Protein AF-A0A836VJL6-F1 (afdb_monomer)

Mean predicted aligned error: 8.5 Å

Foldseek 3Di:
DDPPPVAAEQECAALVSVVVVQVCVVVVHRHHYDYDLVRQQDPVSLVCCVPVNGAAEQEDEAEQCLVLLDCPGSSVSSLLSNLVSYVAYHYHHPPLDVDDLSSNVSSVCSHCVPPAVDSVSSCLQCVLLVLLVQLLVQLPDPDHNLVSNLVSLVVSCPRPPNPPDPLSVVLNVLSVDVVCCDDPSSVVSSVSNNVSSLVSRPCNVPDDDDDPVNDPDPDDDDDDDDDDDDDDPVRVVVVVVVVVVVVVVVCVVPVPD

Solvent-accessible surface area (backbone atoms only — not comparable to full-atom values): 15188 Å² total; per-residue (Å²): 133,86,84,76,72,87,67,46,77,42,82,21,92,40,62,68,49,41,51,54,50,40,53,42,43,66,72,68,48,77,69,43,78,47,69,51,71,75,48,46,43,33,67,69,55,38,52,47,40,70,75,73,48,71,52,82,34,72,64,44,75,38,70,57,42,72,76,40,42,47,84,91,34,55,42,24,54,37,49,44,55,51,41,75,36,24,77,34,74,46,76,39,56,98,62,77,74,88,51,58,75,64,46,39,46,49,47,45,40,58,77,42,49,85,78,39,87,42,71,69,57,42,46,65,67,52,63,57,49,56,29,55,50,48,23,49,55,24,47,67,37,97,74,56,35,39,67,60,17,38,54,24,48,53,59,38,38,76,35,90,94,38,56,88,38,68,52,58,51,52,40,41,53,59,44,70,35,69,84,58,59,49,80,84,39,36,66,53,51,42,47,53,41,49,51,36,51,47,72,68,39,90,51,57,89,78,55,89,83,85,52,77,87,78,44,101,63,96,69,85,87,81,82,86,81,85,80,91,78,81,75,51,75,69,54,48,52,50,50,53,50,52,51,52,48,52,54,53,54,48,44,72,75,42,77,92,113

Structure (mmCIF, N/CA/C/O backbone):
data_AF-A0A836VJL6-F1
#
_entry.id   AF-A0A836VJL6-F1
#
loop_
_atom_site.group_PDB
_atom_site.id
_atom_site.type_symbol
_atom_site.label_atom_id
_atom_site.label_alt_id
_atom_site.label_comp_id
_atom_site.label_asym_id
_atom_site.label_entity_id
_atom_site.label_seq_id
_atom_site.pdbx_PDB_ins_code
_atom_site.Cartn_x
_atom_site.Cartn_y
_atom_site.Cartn_z
_atom_site.occupancy
_atom_site.B_iso_or_equiv
_atom_site.auth_seq_id
_atom_site.auth_comp_id
_atom_site.auth_asym_id
_atom_site.auth_atom_id
_atom_site.pdbx_PDB_model_num
ATOM 1 N N . MET A 1 1 ? 21.320 -15.378 21.467 1.00 39.78 1 MET A N 1
ATOM 2 C CA . MET A 1 1 ? 20.384 -15.609 22.586 1.00 39.78 1 MET A CA 1
ATOM 3 C C . MET A 1 1 ? 18.986 -15.580 21.985 1.00 39.78 1 MET A C 1
ATOM 5 O O . MET A 1 1 ? 18.552 -14.529 21.541 1.00 39.78 1 MET A O 1
ATOM 9 N N . PHE A 1 2 ? 18.367 -16.745 21.786 1.00 45.22 2 PHE A N 1
ATOM 10 C CA . PHE A 1 2 ? 17.063 -16.838 21.127 1.00 45.22 2 PHE A CA 1
ATOM 11 C C . PHE A 1 2 ? 15.986 -16.331 22.090 1.00 45.22 2 PHE A C 1
ATOM 13 O O . PHE A 1 2 ? 15.638 -17.027 23.039 1.00 45.22 2 PHE A O 1
ATOM 20 N N . HIS A 1 3 ? 15.466 -15.125 21.858 1.00 50.66 3 HIS A N 1
ATOM 21 C CA . HIS A 1 3 ? 14.248 -14.634 22.504 1.00 50.66 3 HIS A CA 1
ATOM 22 C C . HIS A 1 3 ? 13.041 -15.379 21.922 1.00 50.66 3 HIS A C 1
ATOM 24 O O . HIS A 1 3 ? 12.255 -14.820 21.162 1.00 50.66 3 HIS A O 1
ATOM 30 N N . ARG A 1 4 ? 12.902 -16.670 22.229 1.00 48.41 4 ARG A N 1
ATOM 31 C CA . ARG A 1 4 ? 11.618 -17.350 22.068 1.00 48.41 4 ARG A CA 1
ATOM 32 C C . ARG A 1 4 ? 10.796 -16.988 23.298 1.00 48.41 4 ARG A C 1
ATOM 34 O O . ARG A 1 4 ? 10.869 -17.650 24.324 1.00 48.41 4 ARG A O 1
ATOM 41 N N . CYS A 1 5 ? 10.124 -15.845 23.228 1.00 56.59 5 CYS A N 1
ATOM 42 C CA . CYS A 1 5 ? 9.015 -15.590 24.128 1.00 56.59 5 CYS A CA 1
ATOM 43 C C . CYS A 1 5 ? 7.848 -16.395 23.554 1.00 56.59 5 CYS A C 1
ATOM 45 O O . CYS A 1 5 ? 7.447 -16.148 22.414 1.00 56.59 5 CYS A O 1
ATOM 47 N N . ASP A 1 6 ? 7.374 -17.403 24.283 1.00 68.50 6 ASP A N 1
ATOM 48 C CA . ASP A 1 6 ? 6.145 -18.101 23.921 1.00 68.50 6 ASP A CA 1
ATOM 49 C C . ASP A 1 6 ? 4.996 -17.108 24.115 1.00 68.50 6 ASP A C 1
ATOM 51 O O . ASP A 1 6 ? 4.490 -16.908 25.217 1.00 68.50 6 ASP A O 1
ATOM 55 N N . LEU A 1 7 ? 4.653 -16.395 23.043 1.00 71.19 7 LEU A N 1
ATOM 56 C CA . LEU A 1 7 ? 3.537 -15.465 23.047 1.00 71.19 7 LEU A CA 1
ATOM 57 C C . LEU A 1 7 ? 2.241 -16.272 23.060 1.00 71.19 7 LEU A C 1
ATOM 59 O O . LEU A 1 7 ? 1.985 -17.077 22.161 1.00 71.19 7 LEU A O 1
ATOM 63 N N . LEU A 1 8 ? 1.416 -16.047 24.079 1.00 77.19 8 LEU A N 1
ATOM 64 C CA . LEU A 1 8 ? 0.100 -16.662 24.162 1.00 77.19 8 LEU A CA 1
ATOM 65 C C . LEU A 1 8 ? -0.802 -16.068 23.077 1.00 77.19 8 LEU A C 1
ATOM 67 O O . LEU A 1 8 ? -1.012 -14.856 23.015 1.00 77.19 8 LEU A O 1
ATOM 71 N N . GLY A 1 9 ? -1.340 -16.935 22.222 1.00 87.94 9 GLY A N 1
ATOM 72 C CA . GLY A 1 9 ? -2.400 -16.579 21.287 1.00 87.94 9 GLY A CA 1
ATOM 73 C C . GLY A 1 9 ? -3.749 -16.540 22.001 1.00 87.94 9 GLY A C 1
ATOM 74 O O . GLY A 1 9 ? -4.103 -17.470 22.726 1.00 87.94 9 GLY A O 1
ATOM 75 N N . TYR A 1 10 ? -4.512 -15.476 21.786 1.00 94.50 10 TYR A N 1
ATOM 76 C CA . TYR A 1 10 ? -5.849 -15.289 22.327 1.00 94.50 10 TYR A CA 1
ATOM 77 C C . TYR A 1 10 ? -6.833 -14.950 21.210 1.00 94.50 10 TYR A C 1
ATOM 79 O O . TYR A 1 10 ? -6.758 -13.895 20.578 1.00 94.50 10 TYR A O 1
ATOM 87 N N . GLU A 1 11 ? -7.775 -15.858 20.974 1.00 95.62 11 GLU A N 1
ATOM 88 C CA . GLU A 1 11 ? -8.834 -15.667 19.990 1.00 95.62 11 GLU A CA 1
ATOM 89 C C . GLU A 1 11 ? -9.996 -14.870 20.600 1.00 95.62 11 GLU A C 1
ATOM 91 O O . GLU A 1 11 ? -10.764 -15.351 21.441 1.00 95.62 11 GLU A O 1
ATOM 96 N N . ALA A 1 12 ? -10.127 -13.623 20.160 1.00 96.31 12 ALA A N 1
ATOM 97 C CA . ALA A 1 12 ? -11.202 -12.718 20.517 1.00 96.31 12 ALA A CA 1
ATOM 98 C C . ALA A 1 12 ? -1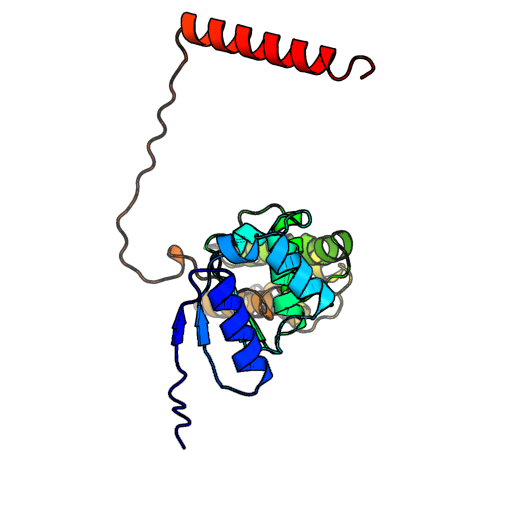2.311 -12.760 19.451 1.00 96.31 12 ALA A C 1
ATOM 100 O O . ALA A 1 12 ? -12.458 -11.845 18.639 1.00 96.31 12 ALA A O 1
ATOM 101 N N . ASP A 1 13 ? -13.107 -13.831 19.483 1.00 95.56 13 ASP A N 1
ATOM 102 C CA . ASP A 1 13 ? -14.271 -14.092 18.612 1.00 95.56 13 ASP A CA 1
ATOM 103 C C . ASP A 1 13 ? -15.535 -13.278 18.967 1.00 95.56 13 ASP A C 1
ATOM 105 O O . ASP A 1 13 ? -16.545 -13.321 18.262 1.00 95.56 13 ASP A O 1
ATOM 109 N N . THR A 1 14 ? -15.487 -12.492 20.044 1.00 95.94 14 THR A N 1
ATOM 110 C CA . THR A 1 14 ? -16.561 -11.588 20.473 1.00 95.94 14 THR A CA 1
ATOM 111 C C . THR A 1 14 ? -15.987 -10.265 20.971 1.00 95.94 14 THR A C 1
ATOM 113 O O . THR A 1 14 ? -14.853 -10.199 21.447 1.00 95.94 14 THR A O 1
ATOM 116 N N . GLY A 1 15 ? -16.801 -9.203 20.951 1.00 94.75 15 GLY A N 1
ATOM 117 C CA . GLY A 1 15 ? -16.399 -7.905 21.507 1.00 94.75 15 GLY A CA 1
ATOM 118 C C . GLY A 1 15 ? -16.074 -7.965 23.005 1.00 94.75 15 GLY A C 1
ATOM 119 O O . GLY A 1 15 ? -15.199 -7.247 23.468 1.00 94.75 15 GLY A O 1
ATOM 120 N N . ALA A 1 16 ? -16.720 -8.854 23.770 1.00 95.38 16 ALA A N 1
ATOM 121 C CA . ALA A 1 16 ? -16.412 -9.042 25.190 1.00 95.38 16 ALA A CA 1
ATOM 122 C C . ALA A 1 16 ? -15.017 -9.646 25.409 1.00 95.38 16 ALA A C 1
ATOM 124 O O . ALA A 1 16 ? -14.262 -9.136 26.235 1.00 95.38 16 ALA A O 1
ATOM 125 N N . LYS A 1 17 ? -14.651 -10.678 24.636 1.00 96.81 17 LYS A N 1
ATOM 126 C CA . LYS A 1 17 ? -13.297 -11.244 24.674 1.00 96.81 17 LYS A CA 1
ATOM 127 C C . LYS A 1 17 ? -12.248 -10.227 24.229 1.00 96.81 17 LYS A C 1
ATOM 129 O O . LYS A 1 17 ? -11.197 -10.142 24.851 1.00 96.81 17 LYS A O 1
ATOM 134 N N . LEU A 1 18 ? -12.542 -9.423 23.204 1.00 96.69 18 LEU A N 1
ATOM 135 C CA . LEU A 1 18 ? -11.613 -8.388 22.745 1.00 96.69 18 LEU A CA 1
ATOM 136 C C . LEU A 1 18 ? -11.342 -7.336 23.830 1.00 96.69 18 LEU A C 1
ATOM 138 O O . LEU A 1 18 ? -10.186 -7.017 24.080 1.00 96.69 18 LEU A O 1
ATOM 142 N N . ARG A 1 19 ? -12.380 -6.868 24.538 1.00 95.00 19 ARG A N 1
ATOM 143 C CA . ARG A 1 19 ? -12.210 -5.964 25.691 1.00 95.00 19 ARG A CA 1
ATOM 144 C C . ARG A 1 19 ? -11.358 -6.584 26.789 1.00 95.00 19 ARG A C 1
ATOM 146 O O . ARG A 1 19 ? -10.443 -5.943 27.285 1.00 95.00 19 ARG A O 1
ATOM 153 N N . LEU A 1 20 ? -11.629 -7.842 27.142 1.00 95.38 20 LEU A N 1
ATOM 154 C CA . LEU A 1 20 ? -10.827 -8.552 28.137 1.00 95.38 20 LEU A CA 1
ATOM 155 C C . LEU A 1 20 ? -9.355 -8.634 27.709 1.00 95.38 20 LEU A C 1
ATOM 157 O O . LEU A 1 20 ? -8.465 -8.465 28.536 1.00 95.38 20 LEU A O 1
ATOM 161 N N . ALA A 1 21 ? -9.097 -8.869 26.422 1.00 95.62 21 ALA A N 1
ATOM 162 C CA . ALA A 1 21 ? -7.746 -8.870 25.883 1.00 95.62 21 ALA A CA 1
ATOM 163 C C . ALA A 1 21 ? -7.086 -7.488 25.989 1.00 95.62 21 ALA A C 1
ATOM 165 O O . ALA A 1 21 ? -5.933 -7.404 26.400 1.00 95.62 21 ALA A O 1
ATOM 166 N N . PHE A 1 22 ? -7.812 -6.408 25.685 1.00 95.38 22 PHE A N 1
ATOM 167 C CA . PHE A 1 22 ? -7.298 -5.047 25.843 1.00 95.38 22 PHE A CA 1
ATOM 168 C C . PHE A 1 22 ? -6.942 -4.721 27.292 1.00 95.38 22 PHE A C 1
ATOM 170 O O . PHE A 1 22 ? -5.853 -4.209 27.531 1.00 95.38 22 PHE A O 1
ATOM 177 N N . GLU A 1 23 ? -7.782 -5.086 28.258 1.00 94.94 23 GLU A N 1
ATOM 178 C CA . GLU A 1 23 ? -7.485 -4.870 29.680 1.00 94.94 23 GLU A CA 1
ATOM 179 C C . GLU A 1 23 ? -6.249 -5.648 30.147 1.00 94.94 23 GLU A C 1
ATOM 181 O O . GLU A 1 23 ? -5.399 -5.103 30.849 1.00 94.94 23 GLU A O 1
ATOM 186 N N . ARG A 1 24 ? -6.088 -6.897 29.696 1.00 94.75 24 ARG A N 1
ATOM 187 C CA . ARG A 1 24 ? -4.885 -7.701 29.972 1.00 94.75 24 ARG A CA 1
ATOM 188 C C . ARG A 1 24 ? -3.619 -7.055 29.406 1.00 94.75 24 ARG A C 1
ATOM 190 O O . ARG A 1 24 ? -2.609 -6.972 30.101 1.00 94.75 24 ARG A O 1
ATOM 197 N N . ILE A 1 25 ? -3.688 -6.532 28.180 1.00 94.00 25 ILE A N 1
ATOM 198 C CA . ILE A 1 25 ? -2.564 -5.814 27.559 1.00 94.00 25 ILE A CA 1
ATOM 199 C C . ILE A 1 25 ? -2.255 -4.522 28.332 1.00 94.00 25 ILE A C 1
ATOM 201 O O . ILE A 1 25 ? -1.088 -4.259 28.619 1.00 94.00 25 ILE A O 1
ATOM 205 N N . LYS A 1 26 ? -3.271 -3.745 28.742 1.00 94.00 26 LYS A N 1
ATOM 206 C CA . LYS A 1 26 ? -3.086 -2.539 29.578 1.00 94.00 26 LYS A CA 1
ATOM 207 C C . LYS A 1 26 ? -2.417 -2.857 30.924 1.00 94.00 26 LYS A C 1
ATOM 209 O O . LYS A 1 26 ? -1.669 -2.034 31.442 1.00 94.00 26 LYS A O 1
ATOM 214 N N . GLN A 1 27 ? -2.640 -4.053 31.470 1.00 94.62 27 GLN A N 1
ATOM 215 C CA . GLN A 1 27 ? -1.990 -4.548 32.693 1.00 94.62 27 GLN A CA 1
ATOM 216 C C . GLN A 1 27 ? -0.548 -5.047 32.471 1.00 94.62 27 GLN A C 1
ATOM 218 O O . GLN A 1 27 ? 0.107 -5.468 33.424 1.00 94.62 27 GLN A O 1
ATOM 223 N N . GLY A 1 28 ? -0.035 -4.981 31.239 1.00 90.81 28 GLY A N 1
ATOM 224 C CA . GLY A 1 28 ? 1.331 -5.368 30.887 1.00 90.81 28 GLY A CA 1
ATOM 225 C C . GLY A 1 28 ? 1.490 -6.836 30.491 1.00 90.81 28 GLY A C 1
ATOM 226 O O . GLY A 1 28 ? 2.620 -7.313 30.388 1.00 90.81 28 GLY A O 1
ATOM 227 N N . GLU A 1 29 ? 0.394 -7.569 30.268 1.00 91.75 29 GLU A N 1
ATOM 228 C CA . GLU A 1 29 ? 0.474 -8.959 29.825 1.00 91.75 29 GLU A CA 1
ATOM 229 C C . GLU A 1 29 ? 0.873 -9.050 28.336 1.00 91.75 29 GLU A C 1
ATOM 231 O O . GLU A 1 29 ? 0.203 -8.461 27.481 1.00 91.75 29 GLU A O 1
ATOM 236 N N . PRO A 1 30 ? 1.930 -9.808 27.982 1.00 89.50 30 PRO A N 1
ATOM 237 C CA . PRO A 1 30 ? 2.304 -10.023 26.589 1.00 89.50 30 PRO A CA 1
ATOM 238 C C . PRO A 1 30 ? 1.325 -10.997 25.919 1.00 89.50 30 PRO A C 1
ATOM 240 O O . PRO A 1 30 ? 1.326 -12.196 26.200 1.00 89.50 30 PRO A O 1
ATOM 243 N N . LEU A 1 31 ? 0.499 -10.483 25.006 1.00 92.25 31 LEU A N 1
ATOM 244 C CA . LEU A 1 31 ? -0.579 -11.238 24.367 1.00 92.25 31 LEU A CA 1
ATOM 245 C C . LEU A 1 31 ? -0.594 -11.019 22.852 1.00 92.25 31 LEU A C 1
ATOM 247 O O . LEU A 1 31 ? -0.448 -9.893 22.377 1.00 92.25 31 LEU A O 1
ATOM 251 N N . VAL A 1 32 ? -0.836 -12.086 22.089 1.00 94.69 32 VAL A N 1
ATOM 252 C CA . VAL A 1 32 ? -1.181 -11.998 20.664 1.00 94.69 32 VAL A CA 1
ATOM 253 C C . VAL A 1 32 ? -2.683 -12.177 20.538 1.00 94.69 32 VAL A C 1
ATOM 255 O O . VAL A 1 32 ? -3.210 -13.236 20.861 1.00 94.69 32 VAL A O 1
ATOM 258 N N . VAL A 1 33 ? -3.380 -11.148 20.066 1.00 95.81 33 VAL A N 1
ATOM 259 C CA . VAL A 1 33 ? -4.842 -11.161 19.951 1.00 95.81 33 VAL A CA 1
ATOM 260 C C . VAL A 1 33 ? -5.244 -11.303 18.493 1.00 95.81 33 VAL A C 1
ATOM 262 O O . VAL A 1 33 ? -4.806 -10.527 17.648 1.00 95.81 33 VAL A O 1
ATOM 265 N N . VAL A 1 34 ? -6.114 -12.268 18.205 1.00 96.88 34 VAL A N 1
ATOM 266 C CA . VAL A 1 34 ? -6.729 -12.435 16.883 1.00 96.88 34 VAL A CA 1
ATOM 267 C C . VAL A 1 34 ? -8.210 -12.105 16.993 1.00 96.88 34 VAL A C 1
ATOM 269 O O . VAL A 1 34 ? -8.917 -12.669 17.825 1.00 96.88 34 VAL A O 1
ATOM 272 N N . THR A 1 35 ? -8.691 -11.183 16.164 1.00 97.06 35 THR A N 1
ATOM 273 C CA . THR A 1 35 ? -10.106 -10.798 16.106 1.00 97.06 35 THR A CA 1
ATOM 274 C C . THR A 1 35 ? -10.534 -10.544 14.663 1.00 97.06 35 THR A C 1
ATOM 276 O O . THR A 1 35 ? -9.712 -10.549 13.750 1.00 97.06 35 THR A O 1
ATOM 279 N N . SER A 1 36 ? -11.831 -10.337 14.435 1.00 96.69 36 SER A N 1
ATOM 280 C CA . SER A 1 36 ? -12.384 -10.131 13.095 1.00 96.69 36 SER A CA 1
ATOM 281 C C . SER A 1 36 ? -12.780 -8.678 12.839 1.00 96.69 36 SER A C 1
ATOM 283 O O . SER A 1 36 ? -13.218 -7.954 13.737 1.00 96.69 36 SER A O 1
ATOM 285 N N . HIS A 1 37 ? -12.775 -8.277 11.565 1.00 96.19 37 HIS A N 1
ATOM 286 C CA . HIS A 1 37 ? -13.339 -6.995 11.129 1.00 96.19 37 HIS A CA 1
ATOM 287 C C . HIS A 1 37 ? -14.802 -6.796 11.554 1.00 96.19 37 HIS A C 1
ATOM 289 O O . HIS A 1 37 ? -15.252 -5.666 11.731 1.00 96.19 37 HIS A O 1
ATOM 295 N N . GLY A 1 38 ? -15.576 -7.879 11.699 1.00 96.00 38 GLY A N 1
ATOM 296 C CA . GLY A 1 38 ? -16.961 -7.809 12.168 1.00 96.00 38 GLY A CA 1
ATOM 297 C C . GLY A 1 38 ? -17.069 -7.248 13.585 1.00 96.00 38 GLY A C 1
ATOM 298 O O . GLY A 1 38 ? -17.960 -6.445 13.854 1.00 96.00 38 GLY A O 1
ATOM 299 N N . ILE A 1 39 ? -16.134 -7.622 14.459 1.00 96.81 39 ILE A N 1
ATOM 300 C CA . ILE A 1 39 ? -16.073 -7.148 15.844 1.00 96.81 39 ILE A CA 1
ATOM 301 C C . ILE A 1 39 ? -15.592 -5.698 15.884 1.00 96.81 39 ILE A C 1
ATOM 303 O O . ILE A 1 39 ? -16.238 -4.874 16.524 1.00 96.81 39 ILE A O 1
ATOM 307 N N . LEU A 1 40 ? -14.552 -5.359 15.113 1.00 95.44 40 LEU A N 1
ATOM 308 C CA . LEU A 1 40 ? -14.036 -3.986 15.007 1.00 95.44 40 LEU A CA 1
ATOM 309 C C . LEU A 1 40 ? -15.076 -2.979 14.484 1.00 95.44 40 LEU A C 1
ATOM 311 O O . LEU A 1 40 ? -15.037 -1.805 14.833 1.00 95.44 40 LEU A O 1
ATOM 315 N N . ARG A 1 41 ? -16.054 -3.429 13.687 1.00 94.75 41 ARG A N 1
ATOM 316 C CA . ARG A 1 41 ? -17.151 -2.583 13.178 1.00 94.75 41 ARG A CA 1
ATOM 317 C C . ARG A 1 41 ? -18.262 -2.296 14.188 1.00 94.75 41 ARG A C 1
ATOM 319 O O . ARG A 1 41 ? -19.179 -1.532 13.864 1.00 94.75 41 ARG A O 1
ATOM 326 N N . GLN A 1 42 ? -18.249 -2.921 15.363 1.00 95.94 42 GLN A N 1
ATOM 327 C CA . GLN A 1 42 ? -19.299 -2.731 16.360 1.00 95.94 42 GLN A CA 1
ATOM 328 C C . GLN A 1 42 ? -19.265 -1.297 16.891 1.00 95.94 42 GLN A C 1
ATOM 330 O O . GLN A 1 42 ? -18.256 -0.854 17.426 1.00 95.94 42 GLN A O 1
ATOM 335 N N . ALA A 1 43 ? -20.394 -0.588 16.797 1.00 95.12 43 ALA A N 1
ATOM 336 C CA . ALA A 1 43 ? -20.487 0.810 17.224 1.00 95.12 43 ALA A CA 1
ATOM 337 C C . ALA A 1 43 ? -20.078 1.008 18.692 1.00 95.12 43 ALA A C 1
ATOM 339 O O . ALA A 1 43 ? -19.368 1.954 19.003 1.00 95.12 43 ALA A O 1
ATOM 340 N N . LYS A 1 44 ? -20.475 0.076 19.569 1.00 94.56 44 LYS A N 1
ATOM 341 C CA . LYS A 1 44 ? -20.103 0.103 20.987 1.00 94.56 44 LYS A CA 1
ATOM 342 C C . LYS A 1 44 ? -18.587 0.019 21.191 1.00 94.56 44 LYS A C 1
ATOM 344 O O . LYS A 1 44 ? -18.054 0.777 21.982 1.00 94.56 44 LYS A O 1
ATOM 349 N N . LEU A 1 45 ? -17.913 -0.878 20.470 1.00 94.00 45 LEU A N 1
ATOM 350 C CA . LEU A 1 45 ? -16.462 -1.022 20.571 1.00 94.00 45 LEU A CA 1
ATOM 351 C C . LEU A 1 45 ? -15.743 0.218 20.033 1.00 94.00 45 LEU A C 1
ATOM 353 O O . LEU A 1 45 ? -14.808 0.688 20.659 1.00 94.00 45 LEU A O 1
ATOM 357 N N . LEU A 1 46 ? -16.183 0.758 18.892 1.00 94.75 46 LEU A N 1
ATOM 358 C CA . LEU A 1 46 ? -15.585 1.975 18.342 1.00 94.75 46 LEU A CA 1
ATOM 359 C C . LEU A 1 46 ? -15.710 3.151 19.318 1.00 94.75 46 LEU A C 1
ATOM 361 O O . LEU A 1 46 ? -14.734 3.856 19.531 1.00 94.75 46 LEU A O 1
ATOM 365 N N . GLN A 1 47 ? -16.882 3.327 19.932 1.00 95.12 47 GLN A N 1
ATOM 366 C CA . GLN A 1 47 ? -17.092 4.366 20.938 1.00 95.12 47 GLN A CA 1
ATOM 367 C C . GLN A 1 47 ? -16.127 4.202 22.122 1.00 95.12 47 GLN A C 1
ATOM 369 O O . GLN A 1 47 ? -15.457 5.153 22.495 1.00 95.12 47 GLN A O 1
ATOM 374 N N . GLU A 1 48 ? -15.987 2.981 22.648 1.00 92.56 48 GLU A N 1
ATOM 375 C CA . GLU A 1 48 ? -15.031 2.674 23.723 1.00 92.56 48 GLU A CA 1
ATOM 376 C C . GLU A 1 48 ? -13.580 2.985 23.309 1.00 92.56 48 GLU A C 1
ATOM 378 O O . GLU A 1 48 ? -12.834 3.579 24.081 1.00 92.56 48 GLU A O 1
ATOM 383 N N . LEU A 1 49 ? -13.183 2.645 22.075 1.00 94.25 49 LEU A N 1
ATOM 384 C CA . LEU A 1 49 ? -11.848 2.962 21.554 1.00 94.25 49 LEU A CA 1
ATOM 385 C C . LEU A 1 49 ? -11.606 4.467 21.419 1.00 94.25 49 LEU A C 1
ATOM 387 O O . LEU A 1 49 ? -10.474 4.906 21.586 1.00 94.25 49 LEU A O 1
ATOM 391 N N . MET A 1 50 ? -12.638 5.249 21.102 1.00 93.81 50 MET A N 1
ATOM 392 C CA . MET A 1 50 ? -12.543 6.707 21.018 1.00 93.81 50 MET A CA 1
ATOM 393 C C . MET A 1 50 ? -12.479 7.363 22.401 1.00 93.81 50 MET A C 1
ATOM 395 O O . MET A 1 50 ? -11.753 8.340 22.569 1.00 93.81 50 MET A O 1
ATOM 399 N N . ASP A 1 51 ? -13.229 6.835 23.370 1.00 94.12 51 ASP A N 1
ATOM 400 C CA . ASP A 1 51 ? -13.351 7.422 24.707 1.00 94.12 51 ASP A CA 1
ATOM 401 C C . ASP A 1 51 ? -12.162 7.059 25.612 1.00 94.12 51 ASP A C 1
ATOM 403 O O . ASP A 1 51 ? -11.636 7.915 26.322 1.00 94.12 51 ASP A O 1
ATOM 407 N N . GLU A 1 52 ? -11.728 5.796 25.591 1.00 91.94 52 GLU A N 1
ATOM 408 C CA . GLU A 1 52 ? -10.680 5.277 26.482 1.00 91.94 52 GLU A CA 1
ATOM 409 C C . GLU A 1 52 ? -9.328 5.066 25.788 1.00 91.94 52 GLU A C 1
ATOM 411 O O . GLU A 1 52 ? -8.307 4.919 26.464 1.00 91.94 52 GLU A O 1
ATOM 416 N N . GLY A 1 53 ? -9.312 5.029 24.454 1.00 91.31 53 GLY A N 1
ATOM 417 C CA . GLY A 1 53 ? -8.154 4.606 23.670 1.00 91.31 53 GLY A CA 1
ATOM 418 C C . GLY A 1 53 ? -7.953 3.078 23.666 1.00 91.31 53 GLY A C 1
ATOM 419 O O . GLY A 1 53 ? -8.252 2.386 24.649 1.00 91.31 53 GLY A O 1
ATOM 420 N N . PRO A 1 54 ? -7.430 2.497 22.570 1.00 93.69 54 PRO A N 1
ATOM 421 C CA . PRO A 1 54 ? -6.894 1.139 22.607 1.00 93.69 54 PRO A CA 1
ATOM 422 C C . PRO A 1 54 ? -5.635 1.060 23.494 1.00 93.69 54 PRO A C 1
ATOM 424 O O . PRO A 1 54 ? -5.009 2.080 23.786 1.00 93.69 54 PRO A O 1
ATOM 427 N N . PRO A 1 55 ? -5.215 -0.146 23.917 1.00 94.69 55 PRO A N 1
ATOM 428 C CA . PRO A 1 55 ? -3.881 -0.322 24.482 1.00 94.69 55 PRO A CA 1
ATOM 429 C C . PRO A 1 55 ? -2.790 -0.019 23.445 1.00 94.69 55 PRO A C 1
ATOM 431 O O . PRO A 1 55 ? -3.021 -0.082 22.240 1.00 94.69 55 PRO A O 1
ATOM 434 N N . GLU A 1 56 ? -1.573 0.229 23.925 1.00 95.19 56 GLU A N 1
ATOM 435 C CA . GLU A 1 56 ? -0.399 0.339 23.060 1.00 95.19 56 GLU A CA 1
ATOM 436 C C . GLU A 1 56 ? 0.010 -1.039 22.526 1.00 95.19 56 GLU A C 1
ATOM 438 O O . GLU A 1 56 ? 0.205 -1.991 23.289 1.00 95.19 56 GLU A O 1
ATOM 443 N N . PHE A 1 57 ? 0.202 -1.136 21.213 1.00 94.88 57 PHE A N 1
ATOM 444 C CA . PHE A 1 57 ? 0.635 -2.358 20.548 1.00 94.88 57 PHE A CA 1
ATOM 445 C C . PHE A 1 57 ? 2.068 -2.243 20.040 1.00 94.88 57 PHE A C 1
ATOM 447 O O . PHE A 1 57 ? 2.502 -1.218 19.512 1.00 94.88 57 PHE A O 1
ATOM 454 N N . LEU A 1 58 ? 2.806 -3.350 20.109 1.00 95.25 58 LEU A N 1
ATOM 455 C CA . LEU A 1 58 ? 4.080 -3.465 19.400 1.00 95.25 58 LEU A CA 1
ATOM 456 C C . LEU A 1 58 ? 3.862 -3.569 17.883 1.00 95.25 58 LEU A C 1
ATOM 458 O O . LEU A 1 58 ? 4.596 -2.961 17.108 1.00 95.25 58 LEU A O 1
ATOM 462 N N . LEU A 1 59 ? 2.867 -4.352 17.467 1.00 95.31 59 LEU A N 1
ATOM 463 C CA . LEU A 1 59 ? 2.578 -4.644 16.070 1.00 95.31 59 LEU A CA 1
ATOM 464 C C . LEU A 1 59 ? 1.076 -4.857 15.878 1.00 95.31 59 LEU A C 1
ATOM 466 O O . LEU A 1 59 ? 0.494 -5.717 16.535 1.00 95.31 59 LEU A O 1
ATOM 470 N N . THR A 1 60 ? 0.493 -4.144 14.918 1.00 96.38 60 THR A N 1
ATOM 471 C CA . THR A 1 60 ? -0.857 -4.413 14.410 1.00 96.38 60 THR A CA 1
ATOM 472 C C . THR A 1 60 ? -0.780 -4.973 12.997 1.00 96.38 60 THR A C 1
ATOM 474 O O . THR A 1 60 ? -0.151 -4.386 12.117 1.00 96.38 60 THR A O 1
ATOM 477 N N . ILE A 1 61 ? -1.435 -6.114 12.768 1.00 97.00 61 ILE A N 1
ATOM 478 C CA . ILE A 1 61 ? -1.540 -6.746 11.449 1.00 97.00 61 ILE A CA 1
ATOM 479 C C . ILE A 1 61 ? -2.997 -6.676 10.999 1.00 97.00 61 ILE A C 1
ATOM 481 O O . ILE A 1 61 ? -3.875 -7.221 11.665 1.00 97.00 61 ILE A O 1
ATOM 485 N N . ILE A 1 62 ? -3.247 -6.026 9.865 1.00 95.81 62 ILE A N 1
ATOM 486 C CA . ILE A 1 62 ? -4.569 -5.963 9.239 1.00 95.81 62 ILE A CA 1
ATOM 487 C C . ILE A 1 62 ? -4.547 -6.839 7.995 1.00 95.81 62 ILE A C 1
ATOM 489 O O . ILE A 1 62 ? -3.979 -6.460 6.968 1.00 95.81 62 ILE A O 1
ATOM 493 N N . ASP A 1 63 ? -5.164 -8.012 8.100 1.00 94.56 63 ASP A N 1
ATOM 494 C CA . ASP A 1 63 ? -5.403 -8.870 6.945 1.00 94.56 63 ASP A CA 1
ATOM 495 C C . ASP A 1 63 ? -6.603 -8.375 6.136 1.00 94.56 63 ASP A C 1
ATOM 497 O O . ASP A 1 63 ? -7.518 -7.763 6.677 1.00 94.56 63 ASP A O 1
ATOM 501 N N . GLU A 1 64 ? -6.591 -8.599 4.827 1.00 91.94 64 GLU A N 1
ATOM 502 C CA . GLU A 1 64 ? -7.576 -8.068 3.884 1.00 91.94 64 GLU A CA 1
ATOM 503 C C . GLU A 1 64 ? -7.892 -6.576 4.101 1.00 91.94 64 GLU A C 1
ATOM 505 O O . GLU A 1 64 ? -9.050 -6.136 4.109 1.00 91.94 64 GLU A O 1
ATOM 510 N N . SER A 1 65 ? -6.836 -5.764 4.229 1.00 91.69 65 SER A N 1
ATOM 511 C CA . SER A 1 65 ? -6.912 -4.315 4.496 1.00 91.69 65 SER A CA 1
ATOM 512 C C . SER A 1 65 ? -7.700 -3.530 3.441 1.00 91.69 65 SER A C 1
ATOM 514 O O . SER A 1 65 ? -8.112 -2.388 3.659 1.00 91.69 65 SER A O 1
ATOM 516 N N . HIS A 1 66 ? -8.003 -4.173 2.312 1.00 88.12 66 HIS A N 1
ATOM 517 C CA . HIS A 1 66 ? -8.921 -3.668 1.310 1.00 88.12 66 HIS A CA 1
ATOM 518 C C . HIS A 1 66 ? -10.327 -3.352 1.843 1.00 88.12 66 HIS A C 1
ATOM 520 O O . HIS A 1 66 ? -11.039 -2.538 1.255 1.00 88.12 66 HIS A O 1
ATOM 526 N N . HIS A 1 67 ? -10.737 -3.944 2.964 1.00 89.69 67 HIS A N 1
ATOM 527 C CA . HIS A 1 67 ? -12.003 -3.620 3.618 1.00 89.69 67 HIS A CA 1
ATOM 528 C C . HIS A 1 67 ? -12.008 -2.255 4.329 1.00 89.69 67 HIS A C 1
ATOM 530 O O . HIS A 1 67 ? -13.085 -1.732 4.617 1.00 89.69 67 HIS A O 1
ATOM 536 N N . CYS A 1 68 ? -10.841 -1.652 4.574 1.00 89.12 68 CYS A N 1
ATOM 537 C CA . CYS A 1 68 ? -10.679 -0.398 5.322 1.00 89.12 68 CYS A CA 1
ATOM 538 C C . CYS A 1 68 ? -10.627 0.849 4.417 1.00 89.12 68 CYS A C 1
ATOM 540 O O . CYS A 1 68 ? -10.296 1.941 4.870 1.00 89.12 68 CYS A O 1
ATOM 542 N N . ARG A 1 69 ? -10.948 0.699 3.125 1.00 85.62 69 ARG A N 1
ATOM 543 C CA . ARG A 1 69 ? -10.816 1.744 2.091 1.00 85.62 69 ARG A CA 1
ATOM 544 C C . ARG A 1 69 ? -11.821 2.883 2.176 1.00 85.62 69 ARG A C 1
ATOM 546 O O . ARG A 1 69 ? -11.618 3.893 1.521 1.00 85.62 69 ARG A O 1
ATOM 553 N N . ASN A 1 70 ? -12.921 2.710 2.905 1.00 88.81 70 ASN A N 1
ATOM 554 C CA . ASN A 1 70 ? -13.957 3.731 3.024 1.00 88.81 70 ASN A CA 1
ATOM 555 C C . ASN A 1 70 ? -13.727 4.563 4.297 1.00 88.81 70 ASN A C 1
ATOM 557 O O . ASN A 1 70 ? -14.040 4.049 5.377 1.00 88.81 70 ASN A O 1
ATOM 561 N N . PRO A 1 71 ? -13.291 5.837 4.189 1.00 89.38 71 PRO A N 1
ATOM 562 C CA . PRO A 1 71 ? -13.053 6.702 5.347 1.00 89.38 71 PRO A CA 1
ATOM 563 C C . PRO A 1 71 ? -14.301 6.971 6.190 1.00 89.38 71 PRO A C 1
ATOM 565 O O . PRO A 1 71 ? -14.202 7.398 7.325 1.00 89.38 71 PRO A O 1
ATOM 568 N N . ARG A 1 72 ? -15.500 6.731 5.644 1.00 91.06 72 ARG A N 1
ATOM 569 C CA . ARG A 1 72 ? -16.775 6.910 6.360 1.00 91.06 72 ARG A CA 1
ATOM 570 C C . ARG A 1 72 ? -17.223 5.660 7.118 1.00 91.06 72 ARG A C 1
ATOM 572 O O . ARG A 1 72 ? -18.361 5.598 7.584 1.00 91.06 72 ARG A O 1
ATOM 579 N N . SER A 1 73 ? -16.410 4.606 7.134 1.00 93.94 73 SER A N 1
ATOM 580 C CA . SER A 1 73 ? -16.779 3.334 7.749 1.00 93.94 73 SER A CA 1
ATOM 581 C C . SER A 1 73 ? -16.185 3.199 9.145 1.00 93.94 73 SER A C 1
ATOM 583 O O . SER A 1 73 ? -15.010 3.459 9.348 1.00 93.94 73 SER A O 1
ATOM 585 N N . ARG A 1 74 ? -16.961 2.633 10.075 1.00 95.69 74 ARG A N 1
ATOM 586 C CA . ARG A 1 74 ? -16.484 2.339 11.439 1.00 95.69 74 ARG A CA 1
ATOM 587 C C . ARG A 1 74 ? -15.232 1.464 11.479 1.00 95.69 74 ARG A C 1
ATOM 589 O O . ARG A 1 74 ? -14.465 1.538 12.425 1.00 95.69 74 ARG A O 1
ATOM 596 N N . LEU A 1 75 ? -15.052 0.598 10.476 1.00 95.31 75 LEU A N 1
ATOM 597 C CA . LEU A 1 75 ? -13.844 -0.220 10.381 1.00 95.31 75 LEU A CA 1
ATOM 598 C C . LEU A 1 75 ? -12.613 0.649 10.130 1.00 95.31 75 LEU A C 1
ATOM 600 O O . LEU A 1 75 ? -11.573 0.383 10.714 1.00 95.31 75 LEU A O 1
ATOM 604 N N . HIS A 1 76 ? -12.738 1.648 9.255 1.00 95.25 76 HIS A N 1
ATOM 605 C CA . HIS A 1 76 ? -11.660 2.585 8.974 1.00 95.25 76 HIS A CA 1
ATOM 606 C C . HIS A 1 76 ? -11.263 3.332 10.246 1.00 95.25 76 HIS A C 1
ATOM 608 O O . HIS A 1 76 ? -10.093 3.295 10.605 1.00 95.25 76 HIS A O 1
ATOM 614 N N . ASP A 1 77 ? -12.239 3.885 10.969 1.00 95.19 77 ASP A N 1
ATOM 615 C CA . ASP A 1 77 ? -11.999 4.605 12.226 1.00 95.19 77 ASP A CA 1
ATOM 616 C C . ASP A 1 77 ? -11.331 3.703 13.276 1.00 95.19 77 ASP A C 1
ATOM 618 O O . ASP A 1 77 ? -10.326 4.069 13.881 1.00 95.19 77 ASP A O 1
ATOM 622 N N . ALA A 1 78 ? -11.840 2.477 13.452 1.00 96.00 78 ALA A N 1
ATOM 623 C CA . ALA A 1 78 ? -11.262 1.516 14.387 1.00 96.00 78 ALA A CA 1
ATOM 624 C C . ALA A 1 78 ? -9.819 1.152 14.009 1.00 96.00 78 ALA A C 1
ATOM 626 O O . ALA A 1 78 ? -8.946 1.130 14.870 1.00 96.00 78 ALA A O 1
ATOM 627 N N . VAL A 1 79 ? -9.549 0.884 12.728 1.00 95.62 79 VAL A N 1
ATOM 628 C CA . VAL A 1 79 ? -8.195 0.571 12.254 1.00 95.62 79 VAL A CA 1
ATOM 629 C C . VAL A 1 79 ? -7.271 1.771 12.415 1.00 95.62 79 VAL A C 1
ATOM 631 O O . VAL A 1 79 ? -6.149 1.577 12.860 1.00 95.62 79 VAL A O 1
ATOM 634 N N . GLN A 1 80 ? -7.732 2.989 12.133 1.00 95.00 80 GLN A N 1
ATOM 635 C CA . GLN A 1 80 ? -6.950 4.206 12.338 1.00 95.00 80 GLN A CA 1
ATOM 636 C C . GLN A 1 80 ? -6.529 4.370 13.804 1.00 95.00 80 GLN A C 1
ATOM 638 O O . GLN A 1 80 ? -5.366 4.650 14.078 1.00 95.00 80 GLN A O 1
ATOM 643 N N . LEU A 1 81 ? -7.442 4.147 14.754 1.00 95.19 81 LEU A N 1
ATOM 644 C CA . LEU A 1 81 ? -7.105 4.169 16.180 1.00 95.19 81 LEU A CA 1
ATOM 645 C C . LEU A 1 81 ? -6.065 3.092 16.514 1.00 95.19 81 LEU A C 1
ATOM 647 O O . LEU A 1 81 ? -5.064 3.378 17.161 1.00 95.19 81 LEU A O 1
ATOM 651 N N . LEU A 1 82 ? -6.246 1.864 16.025 1.00 95.12 82 LEU A N 1
ATOM 652 C CA . LEU A 1 82 ? -5.276 0.793 16.267 1.00 95.12 82 LEU A CA 1
ATOM 653 C C . LEU A 1 82 ? -3.893 1.116 15.680 1.00 95.12 82 LEU A C 1
ATOM 655 O O . LEU A 1 82 ? -2.891 0.870 16.349 1.00 95.12 82 LEU A O 1
ATOM 659 N N . THR A 1 83 ? -3.807 1.676 14.467 1.00 94.31 83 THR A N 1
ATOM 660 C CA . THR A 1 83 ? -2.516 2.005 13.841 1.00 94.31 83 THR A CA 1
ATOM 661 C C . THR A 1 83 ? -1.809 3.165 14.536 1.00 94.31 83 THR A C 1
ATOM 663 O O . THR A 1 83 ? -0.594 3.094 14.709 1.00 94.31 83 THR A O 1
ATOM 666 N N . LEU A 1 84 ? -2.543 4.180 15.006 1.00 93.19 84 LEU A N 1
ATOM 667 C CA . LEU A 1 84 ? -1.984 5.299 15.779 1.00 93.19 84 LEU A CA 1
ATOM 668 C C . LEU A 1 84 ? -1.392 4.859 17.127 1.00 93.19 84 LEU A C 1
ATOM 670 O O . LEU A 1 84 ? -0.407 5.437 17.579 1.00 93.19 84 LEU A O 1
ATOM 674 N N . HIS A 1 85 ? -1.957 3.816 17.734 1.00 94.69 85 HIS A N 1
ATOM 675 C CA . HIS A 1 85 ? -1.488 3.226 18.992 1.00 94.69 85 HIS A CA 1
ATOM 676 C C . HIS A 1 85 ? -0.554 2.021 18.790 1.00 94.69 85 HIS A C 1
ATOM 678 O O . HIS A 1 85 ? -0.330 1.227 19.705 1.00 94.69 85 HIS A O 1
ATOM 684 N N . SER A 1 86 ? -0.005 1.849 17.584 1.00 95.50 86 SER A N 1
ATOM 685 C CA . SER A 1 86 ? 0.912 0.756 17.258 1.00 95.50 86 SER A CA 1
ATOM 686 C C . SER A 1 86 ? 2.309 1.263 16.934 1.00 95.50 86 SER A C 1
ATOM 688 O O . SER A 1 86 ? 2.485 2.180 16.137 1.00 95.50 86 SER A O 1
ATOM 690 N N . LYS A 1 87 ? 3.342 0.606 17.476 1.00 94.75 87 LYS A N 1
ATOM 691 C CA . LYS A 1 87 ? 4.739 0.893 17.103 1.00 94.75 87 LYS A CA 1
ATOM 692 C C . LYS A 1 87 ? 5.060 0.481 15.673 1.00 94.75 87 LYS A C 1
ATOM 694 O O . LYS A 1 87 ? 5.905 1.111 15.044 1.00 94.75 87 LYS A O 1
ATOM 699 N N . GLN A 1 88 ? 4.442 -0.591 15.186 1.00 94.75 88 GLN A N 1
ATOM 700 C CA . GLN A 1 88 ? 4.589 -1.107 13.828 1.00 94.75 88 GLN A CA 1
ATOM 701 C C . GLN A 1 88 ? 3.220 -1.523 13.292 1.00 94.75 88 GLN A C 1
ATOM 703 O O . GLN A 1 88 ? 2.385 -2.041 14.034 1.00 94.75 88 GLN A O 1
ATOM 708 N N . THR A 1 89 ? 3.005 -1.342 11.992 1.00 94.94 89 THR A N 1
ATOM 709 C CA . THR A 1 89 ? 1.760 -1.731 11.326 1.00 94.94 89 THR A CA 1
ATOM 710 C C . THR A 1 89 ? 2.074 -2.489 10.043 1.00 94.94 89 THR A C 1
ATOM 712 O O . THR A 1 89 ? 2.916 -2.062 9.256 1.00 94.94 89 THR A O 1
ATOM 715 N N . LEU A 1 90 ? 1.373 -3.598 9.813 1.00 95.12 90 LEU A N 1
ATOM 716 C CA . LEU A 1 90 ? 1.465 -4.393 8.593 1.00 95.12 90 LEU A CA 1
ATOM 717 C C . LEU A 1 90 ? 0.078 -4.581 7.982 1.00 95.12 90 LEU A C 1
ATOM 719 O O . LEU A 1 90 ? -0.815 -5.144 8.611 1.00 95.12 90 LEU A O 1
ATOM 723 N N . PHE A 1 91 ? -0.100 -4.139 6.740 1.00 94.12 91 PHE A N 1
ATOM 724 C CA . PHE A 1 91 ? -1.329 -4.373 5.983 1.00 94.12 91 PHE A CA 1
ATOM 725 C C . PHE A 1 91 ? -1.094 -5.465 4.944 1.00 94.12 91 PHE A C 1
ATOM 727 O O . PHE A 1 91 ? -0.179 -5.367 4.125 1.00 94.12 91 PHE A O 1
ATOM 734 N N . LEU A 1 92 ? -1.955 -6.479 4.945 1.00 93.31 92 LEU A N 1
ATOM 735 C CA . LEU A 1 92 ? -1.973 -7.542 3.949 1.00 93.31 92 LEU A CA 1
ATOM 736 C C . LEU A 1 92 ? -3.203 -7.357 3.061 1.00 93.31 92 LEU A C 1
ATOM 738 O O . LEU A 1 92 ? -4.313 -7.126 3.536 1.00 93.31 92 LEU A O 1
ATOM 742 N N . THR A 1 93 ? -3.007 -7.402 1.745 1.00 88.19 93 THR A N 1
ATOM 743 C CA . THR A 1 93 ? -4.106 -7.253 0.789 1.00 88.19 93 THR A CA 1
ATOM 744 C C . THR A 1 93 ? -3.796 -7.953 -0.520 1.00 88.19 93 THR A C 1
ATOM 746 O O . THR A 1 93 ? -2.703 -7.826 -1.077 1.00 88.19 93 THR A O 1
ATOM 749 N N . ALA A 1 94 ? -4.787 -8.661 -1.059 1.00 76.56 94 ALA A N 1
ATOM 750 C CA . ALA A 1 94 ? -4.675 -9.307 -2.362 1.00 76.56 94 ALA A CA 1
ATOM 751 C C . ALA A 1 94 ? -4.563 -8.300 -3.529 1.00 76.56 94 ALA A C 1
ATOM 753 O O . ALA A 1 94 ? -4.099 -8.652 -4.617 1.00 76.56 94 ALA A O 1
ATOM 754 N N . THR A 1 95 ? -5.004 -7.048 -3.341 1.00 64.75 95 THR A N 1
ATOM 755 C CA . THR A 1 95 ? -5.153 -6.068 -4.432 1.00 64.75 95 THR A CA 1
ATOM 756 C C . THR A 1 95 ? -4.687 -4.659 -4.050 1.00 64.75 95 THR A C 1
ATOM 758 O O . THR A 1 95 ? -5.499 -3.736 -3.992 1.00 64.75 95 THR A O 1
ATOM 761 N N . PRO A 1 96 ? -3.377 -4.422 -3.857 1.00 58.44 96 PRO A N 1
ATOM 762 C CA . PRO A 1 96 ? -2.914 -3.077 -3.525 1.00 58.44 96 PRO A CA 1
ATOM 763 C C . PRO A 1 96 ? -3.064 -2.081 -4.694 1.00 58.44 96 PRO A C 1
ATOM 765 O O . PRO A 1 96 ? -3.148 -0.889 -4.451 1.00 58.44 96 PRO A O 1
ATOM 768 N N . VAL A 1 97 ? -3.118 -2.538 -5.960 1.00 57.41 97 VAL A N 1
ATOM 769 C CA . VAL A 1 97 ? -2.976 -1.655 -7.151 1.00 57.41 97 VAL A CA 1
ATOM 770 C C . VAL A 1 97 ? -4.164 -1.691 -8.131 1.00 57.41 97 VAL A C 1
ATOM 772 O O . VAL A 1 97 ? -4.196 -0.900 -9.061 1.00 57.41 97 VAL A O 1
ATOM 775 N N . ASN A 1 98 ? -5.166 -2.562 -7.954 1.00 53.38 98 ASN A N 1
ATOM 776 C CA . ASN A 1 98 ? -6.382 -2.545 -8.803 1.00 53.38 98 ASN A CA 1
ATOM 777 C C . ASN A 1 98 ? -7.415 -1.516 -8.312 1.00 53.38 98 ASN A C 1
ATOM 779 O O . ASN A 1 98 ? -8.619 -1.707 -8.460 1.00 53.38 98 ASN A O 1
ATOM 783 N N . LEU A 1 99 ? -6.927 -0.461 -7.673 1.00 57.81 99 LEU A N 1
ATOM 784 C CA . LEU A 1 99 ? -7.722 0.523 -6.972 1.00 57.81 99 LEU A CA 1
ATOM 785 C C . LEU A 1 99 ? -7.707 1.845 -7.682 1.00 57.81 99 LEU A C 1
ATOM 787 O O . LEU A 1 99 ? -6.754 2.163 -8.396 1.00 57.81 99 LEU A O 1
ATOM 791 N N . SER A 1 100 ? -8.744 2.637 -7.435 1.00 73.62 100 SER A N 1
ATOM 792 C CA . SER A 1 100 ? -8.623 4.052 -7.736 1.00 73.62 100 SER A CA 1
ATOM 793 C C . SER A 1 100 ? -7.434 4.622 -6.947 1.00 73.62 100 SER A C 1
ATOM 795 O O . SER A 1 100 ? -7.095 4.152 -5.855 1.00 73.62 100 SER A O 1
ATOM 797 N N . ASN A 1 101 ? -6.784 5.653 -7.490 1.00 77.19 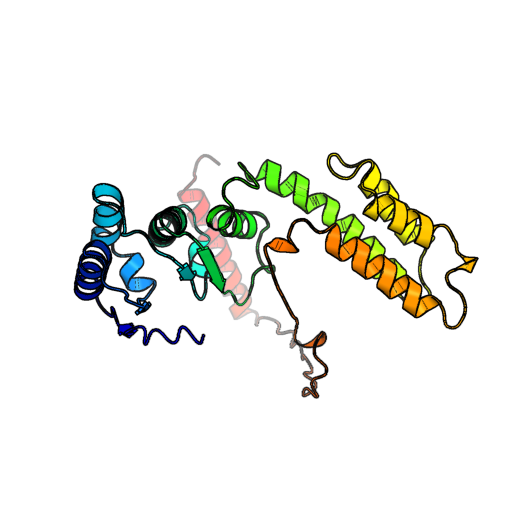101 ASN A N 1
ATOM 798 C CA . ASN A 1 101 ? -5.706 6.341 -6.773 1.00 77.19 101 ASN A CA 1
ATOM 799 C C . ASN A 1 101 ? -6.170 6.850 -5.395 1.00 77.19 101 ASN A C 1
ATOM 801 O O . ASN A 1 101 ? -5.362 6.970 -4.481 1.00 77.19 101 ASN A O 1
ATOM 805 N N . GLU A 1 102 ? -7.460 7.150 -5.243 1.00 83.38 102 GLU A N 1
ATOM 806 C CA . GLU A 1 102 ? -8.063 7.591 -3.986 1.00 83.38 102 GLU A CA 1
ATOM 807 C C . GLU A 1 102 ? -8.099 6.471 -2.941 1.00 83.38 102 GLU A C 1
ATOM 809 O O . GLU A 1 102 ? -7.639 6.661 -1.821 1.00 83.38 102 GLU A O 1
ATOM 814 N N . GLU A 1 103 ? -8.546 5.272 -3.307 1.00 84.38 103 GLU A N 1
ATOM 815 C CA . GLU A 1 103 ? -8.594 4.123 -2.391 1.00 84.38 103 GLU A CA 1
ATOM 816 C C . GLU A 1 103 ? -7.202 3.633 -1.965 1.00 84.38 103 GLU A C 1
ATOM 818 O O . GLU A 1 103 ? -7.030 3.113 -0.855 1.00 84.38 103 GLU A O 1
ATOM 823 N N . LEU A 1 104 ? -6.206 3.766 -2.848 1.00 85.62 104 LEU A N 1
ATOM 824 C CA . LEU A 1 104 ? -4.809 3.509 -2.501 1.00 85.62 104 LEU A CA 1
ATOM 825 C C . LEU A 1 104 ? -4.288 4.566 -1.521 1.00 85.62 104 LEU A C 1
ATOM 827 O O . LEU A 1 104 ? -3.665 4.200 -0.527 1.00 85.62 104 LEU A O 1
ATOM 831 N N . TRP A 1 105 ? -4.579 5.849 -1.765 1.00 89.06 105 TRP A N 1
ATOM 832 C CA . TRP A 1 105 ? -4.221 6.929 -0.844 1.00 89.06 105 TRP A CA 1
ATOM 833 C C . TRP A 1 105 ? -4.809 6.691 0.548 1.00 89.06 105 TRP A C 1
ATOM 835 O O . TRP A 1 105 ? -4.047 6.663 1.505 1.00 89.06 105 TRP A O 1
ATOM 845 N N . VAL A 1 106 ? -6.110 6.399 0.661 1.00 89.50 106 VAL A N 1
ATOM 846 C CA . VAL A 1 106 ? -6.767 6.140 1.956 1.00 89.50 106 VAL A CA 1
ATOM 847 C C . VAL A 1 106 ? -6.062 5.029 2.745 1.00 89.50 106 VAL A C 1
ATOM 849 O O . VAL A 1 106 ? -5.820 5.177 3.940 1.00 89.50 106 VAL A O 1
ATOM 852 N N . GLN A 1 107 ? -5.706 3.917 2.095 1.00 89.06 107 GLN A N 1
ATOM 853 C CA . GLN A 1 107 ? -4.974 2.833 2.762 1.00 89.06 107 GLN A CA 1
ATOM 854 C C . GLN A 1 107 ? -3.561 3.247 3.180 1.00 89.06 107 GLN A C 1
ATOM 856 O O . GLN A 1 107 ? -3.133 2.918 4.283 1.00 89.06 107 GLN A O 1
ATOM 861 N N . LEU A 1 108 ? -2.828 3.948 2.313 1.00 89.44 108 LEU A N 1
ATOM 862 C CA . LEU A 1 108 ? -1.474 4.401 2.628 1.00 89.44 108 LEU A CA 1
ATOM 863 C C . LEU A 1 108 ? -1.471 5.467 3.724 1.00 89.44 108 LEU A C 1
ATOM 865 O O . LEU A 1 108 ? -0.547 5.479 4.527 1.00 89.44 108 LEU A O 1
ATOM 869 N N . SER A 1 109 ? -2.509 6.297 3.821 1.00 90.25 109 SER A N 1
ATOM 870 C CA . SER A 1 109 ? -2.683 7.258 4.912 1.00 90.25 109 SER A C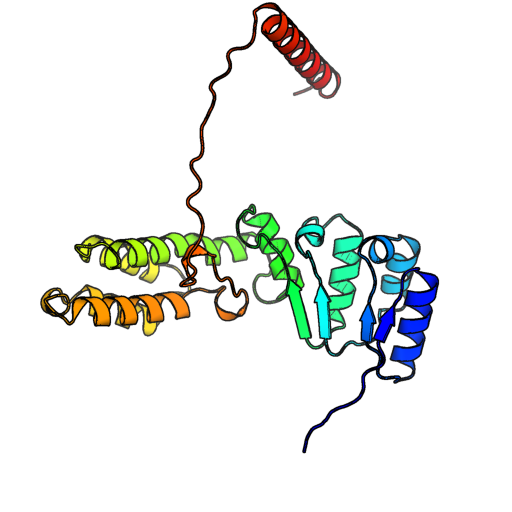A 1
ATOM 871 C C . SER A 1 109 ? -2.890 6.584 6.270 1.00 90.25 109 SER A C 1
ATOM 873 O O . SER A 1 109 ? -2.503 7.156 7.280 1.00 90.25 109 SER A O 1
ATOM 875 N N . LEU A 1 110 ? -3.435 5.361 6.318 1.00 90.75 110 LEU A N 1
ATOM 876 C CA . LEU A 1 110 ? -3.503 4.579 7.562 1.00 90.75 110 LEU A CA 1
ATOM 877 C C . LEU A 1 110 ? -2.137 4.010 7.984 1.00 90.75 110 LEU A C 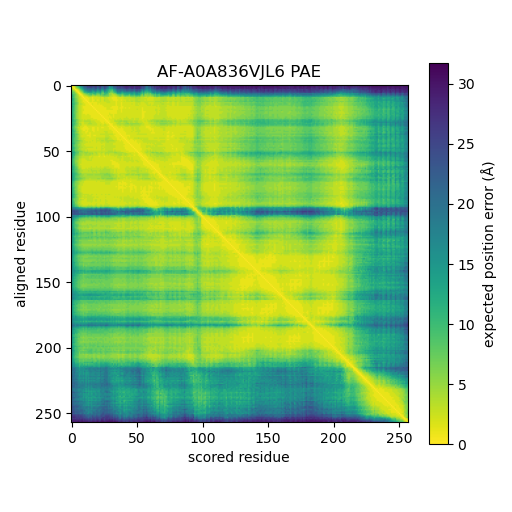1
ATOM 879 O O . LEU A 1 110 ? -1.921 3.777 9.172 1.00 90.75 110 LEU A O 1
ATOM 883 N N . LEU A 1 111 ? -1.241 3.763 7.021 1.00 89.25 111 LEU A N 1
ATOM 884 C CA . LEU A 1 111 ? 0.101 3.207 7.245 1.00 89.25 111 LEU A CA 1
ATOM 885 C C . LEU A 1 111 ? 1.167 4.281 7.497 1.00 89.25 111 LEU A C 1
ATOM 887 O O . LEU A 1 111 ? 2.066 4.080 8.305 1.00 89.25 111 LEU A O 1
ATOM 891 N N . ALA A 1 112 ? 1.096 5.391 6.766 1.00 86.38 112 ALA A N 1
ATOM 892 C CA . ALA A 1 112 ? 2.080 6.467 6.756 1.00 86.38 112 ALA A CA 1
ATOM 893 C C . ALA A 1 112 ? 1.367 7.831 6.631 1.00 86.38 112 ALA A C 1
ATOM 895 O O . ALA A 1 112 ? 1.478 8.485 5.586 1.00 86.38 112 ALA A O 1
ATOM 896 N N . PRO A 1 113 ? 0.619 8.259 7.669 1.00 83.56 113 PRO A N 1
ATOM 897 C CA . PRO A 1 113 ? -0.219 9.462 7.622 1.00 83.56 113 PRO A CA 1
ATOM 898 C C . PRO A 1 113 ? 0.572 10.728 7.272 1.00 83.56 113 PRO A C 1
ATOM 900 O O . PRO A 1 113 ? 0.094 11.564 6.507 1.00 83.56 113 PRO A O 1
ATOM 903 N N . ASP A 1 114 ? 1.816 10.829 7.739 1.00 86.94 114 ASP A N 1
ATOM 904 C CA . ASP A 1 114 ? 2.657 12.013 7.538 1.00 86.94 114 ASP A CA 1
ATOM 905 C C . ASP A 1 114 ? 3.270 12.109 6.132 1.00 86.94 114 ASP A C 1
ATOM 907 O O . ASP A 1 114 ? 3.787 13.159 5.747 1.00 86.94 114 ASP A O 1
ATOM 911 N N . ARG A 1 115 ? 3.235 11.029 5.335 1.00 88.44 115 ARG A N 1
ATOM 912 C CA . ARG A 1 115 ? 3.909 11.001 4.024 1.00 88.44 115 ARG A CA 1
ATOM 913 C C . ARG A 1 115 ? 3.133 11.754 2.948 1.00 88.44 115 ARG A C 1
ATOM 915 O O . ARG A 1 115 ? 3.748 12.357 2.070 1.00 88.44 115 ARG A O 1
ATOM 922 N N . TRP A 1 116 ? 1.800 11.737 3.016 1.00 90.69 116 TRP A N 1
ATOM 923 C CA . TRP A 1 116 ? 0.922 12.471 2.101 1.00 90.69 116 TRP A CA 1
ATOM 924 C C . TRP A 1 116 ? -0.271 13.076 2.853 1.00 90.69 116 TRP A C 1
ATOM 926 O O . TRP A 1 116 ? -1.273 12.381 3.041 1.00 90.69 116 TRP A O 1
ATOM 936 N N . PRO A 1 117 ? -0.206 14.373 3.214 1.00 87.50 117 PRO A N 1
ATOM 937 C CA . PRO A 1 117 ? -1.245 15.037 4.010 1.00 87.50 117 PRO A CA 1
ATOM 938 C C . PRO A 1 117 ? -2.630 15.052 3.352 1.00 87.50 117 PRO A C 1
ATOM 940 O O . PRO A 1 117 ? -3.651 15.052 4.031 1.00 87.50 117 PRO A O 1
ATOM 943 N N . ASP A 1 118 ? -2.671 15.077 2.018 1.00 90.25 118 ASP A N 1
ATOM 944 C CA . ASP A 1 118 ? -3.898 15.144 1.233 1.00 90.25 118 ASP A CA 1
ATOM 945 C C . ASP A 1 118 ? -3.784 14.341 -0.071 1.00 90.25 118 ASP A C 1
ATOM 947 O O . ASP A 1 118 ? -2.689 14.036 -0.562 1.00 90.25 118 ASP A O 1
ATOM 951 N N . HIS A 1 119 ? -4.938 14.032 -0.665 1.00 89.81 119 HIS A N 1
ATOM 952 C CA . HIS A 1 119 ? -5.008 13.273 -1.910 1.00 89.81 119 HIS A CA 1
ATOM 953 C C . HIS A 1 119 ? -4.290 13.970 -3.081 1.00 89.81 119 HIS A C 1
ATOM 955 O O . HIS A 1 119 ? -3.679 13.305 -3.918 1.00 89.81 119 HIS A O 1
ATOM 961 N N . GLY A 1 120 ? -4.306 15.303 -3.144 1.00 90.75 120 GLY A N 1
ATOM 962 C CA . GLY A 1 120 ? -3.604 16.069 -4.173 1.00 90.75 120 GLY A CA 1
ATOM 963 C C . GLY A 1 120 ? -2.084 15.948 -4.053 1.00 90.75 120 GLY A C 1
ATOM 964 O O . GLY A 1 120 ? -1.399 15.780 -5.064 1.00 90.75 120 GLY A O 1
ATOM 965 N N . SER A 1 121 ? -1.550 15.971 -2.830 1.00 89.69 121 SER A N 1
ATOM 966 C CA . SER A 1 121 ? -0.136 15.679 -2.555 1.00 89.69 121 SER A CA 1
ATOM 967 C C . SER A 1 121 ? 0.248 14.276 -3.017 1.00 89.69 121 SER A C 1
ATOM 969 O O . SER A 1 121 ? 1.227 14.121 -3.748 1.00 89.69 121 SER A O 1
ATOM 971 N N . PHE A 1 122 ? -0.567 13.271 -2.695 1.00 90.62 122 PHE A N 1
ATOM 972 C CA . PHE A 1 122 ? -0.371 11.906 -3.182 1.00 90.62 122 PHE A CA 1
ATOM 973 C C . PHE A 1 122 ? -0.382 11.821 -4.713 1.00 90.62 122 PHE A C 1
ATOM 975 O O . PHE A 1 122 ? 0.519 11.231 -5.314 1.00 90.62 122 PHE A O 1
ATOM 982 N N . GLN A 1 123 ? -1.353 12.460 -5.370 1.00 89.12 123 GLN A N 1
ATOM 983 C CA . GLN A 1 123 ? -1.430 12.488 -6.830 1.00 89.12 123 GLN A CA 1
ATOM 984 C C . GLN A 1 123 ? -0.197 13.136 -7.468 1.00 89.12 123 GLN A C 1
ATOM 986 O O . GLN A 1 123 ? 0.298 12.619 -8.470 1.00 89.12 123 GLN A O 1
ATOM 991 N N . ARG A 1 124 ? 0.330 14.230 -6.903 1.00 87.75 124 ARG A N 1
ATOM 992 C CA . ARG A 1 124 ? 1.562 14.870 -7.399 1.00 87.75 124 ARG A CA 1
ATOM 993 C C . ARG A 1 124 ? 2.770 13.939 -7.315 1.00 87.75 124 ARG A C 1
ATOM 995 O O . ARG A 1 124 ? 3.586 13.953 -8.228 1.00 87.75 124 ARG A O 1
ATOM 1002 N N . THR A 1 125 ? 2.858 13.106 -6.279 1.00 88.06 125 THR A N 1
ATOM 1003 C CA . THR A 1 125 ? 3.927 12.105 -6.141 1.00 88.06 125 THR A CA 1
ATOM 1004 C C . THR A 1 125 ? 3.733 10.903 -7.074 1.00 88.06 125 THR A C 1
ATOM 1006 O O . THR A 1 125 ? 4.707 10.380 -7.608 1.00 88.06 125 THR A O 1
ATOM 1009 N N . MET A 1 126 ? 2.493 10.449 -7.287 1.00 88.25 126 MET A N 1
ATOM 1010 C CA . MET A 1 126 ? 2.204 9.243 -8.078 1.00 88.25 126 MET A CA 1
ATOM 1011 C C . MET A 1 126 ? 2.127 9.488 -9.587 1.00 88.25 126 MET A C 1
ATOM 1013 O O . MET A 1 126 ? 2.535 8.630 -10.367 1.00 88.25 126 MET A O 1
ATOM 1017 N N . ARG A 1 127 ? 1.614 10.637 -10.034 1.00 87.25 127 ARG A N 1
ATOM 1018 C CA . ARG A 1 127 ? 1.432 10.948 -11.464 1.00 87.25 127 ARG A CA 1
ATOM 1019 C C . ARG A 1 127 ? 2.725 10.825 -12.296 1.00 87.25 127 ARG A C 1
ATOM 1021 O O . ARG A 1 127 ? 2.650 10.247 -13.380 1.00 87.25 127 ARG A O 1
ATOM 1028 N N . PRO A 1 128 ? 3.902 11.275 -11.821 1.00 89.44 128 PRO A N 1
ATOM 1029 C CA . PRO A 1 128 ? 5.164 11.158 -12.558 1.00 89.44 128 PRO A CA 1
ATOM 1030 C C . PRO A 1 128 ? 5.678 9.716 -12.685 1.00 89.44 128 PRO A C 1
ATOM 1032 O O . PRO A 1 128 ? 6.566 9.449 -13.490 1.00 89.44 128 PRO A O 1
ATOM 1035 N N . MET A 1 129 ? 5.111 8.756 -11.944 1.00 89.19 129 MET A N 1
ATOM 1036 C CA . MET A 1 129 ? 5.532 7.347 -11.991 1.00 89.19 129 MET A CA 1
ATOM 1037 C C . MET A 1 129 ? 5.284 6.690 -13.350 1.00 89.19 129 MET A C 1
ATOM 1039 O O . MET A 1 129 ? 5.907 5.674 -13.660 1.00 89.19 129 MET A O 1
ATOM 1043 N N . GLY A 1 130 ? 4.414 7.281 -14.176 1.00 90.94 130 GLY A N 1
ATOM 1044 C CA . GLY A 1 130 ? 4.262 6.895 -15.575 1.00 90.94 130 GLY A CA 1
ATOM 1045 C C . GLY A 1 130 ? 5.584 6.968 -16.340 1.00 90.94 130 GLY A C 1
ATOM 1046 O O . GLY A 1 130 ? 5.895 6.037 -17.071 1.00 90.94 130 GLY A O 1
ATOM 1047 N N . PHE A 1 131 ? 6.410 7.993 -16.099 1.00 95.25 131 PHE A N 1
ATOM 1048 C CA . PHE A 1 131 ? 7.709 8.142 -16.760 1.00 95.25 131 PHE A CA 1
ATOM 1049 C C . PHE A 1 131 ? 8.685 7.020 -16.393 1.00 95.25 131 PHE A C 1
ATOM 1051 O O . PHE A 1 131 ? 9.351 6.475 -17.268 1.00 95.25 131 PHE A O 1
ATOM 1058 N N . LEU A 1 132 ? 8.710 6.610 -15.120 1.00 94.50 132 LEU A N 1
ATOM 1059 C CA . LEU A 1 132 ? 9.515 5.471 -14.670 1.00 94.50 132 LEU A CA 1
ATOM 1060 C C . LEU A 1 132 ? 9.071 4.155 -15.322 1.00 94.50 132 LEU A 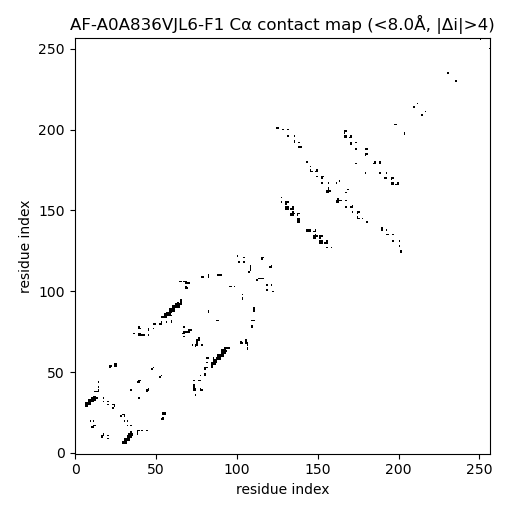C 1
ATOM 1062 O O . LEU A 1 132 ? 9.909 3.329 -15.671 1.00 94.50 132 LEU A O 1
ATOM 1066 N N . ASN A 1 133 ? 7.760 3.948 -15.488 1.00 93.12 133 ASN A N 1
ATOM 1067 C CA . ASN A 1 133 ? 7.243 2.772 -16.191 1.00 93.12 133 ASN A CA 1
ATOM 1068 C C . ASN A 1 133 ? 7.623 2.809 -17.673 1.00 93.12 133 ASN A C 1
ATOM 1070 O O . ASN A 1 133 ? 8.138 1.819 -18.174 1.00 93.12 133 ASN A O 1
ATOM 1074 N N . THR A 1 134 ? 7.454 3.952 -18.342 1.00 96.19 134 THR A N 1
ATOM 1075 C CA . THR A 1 134 ? 7.843 4.125 -19.747 1.00 96.19 134 THR A CA 1
ATOM 1076 C C . THR A 1 134 ? 9.330 3.849 -19.958 1.00 96.19 134 THR A C 1
ATOM 1078 O O . THR A 1 134 ? 9.679 3.124 -20.885 1.00 96.19 134 THR A O 1
ATOM 1081 N N . ALA A 1 135 ? 10.207 4.365 -19.092 1.00 96.81 135 ALA A N 1
ATOM 1082 C CA . ALA A 1 135 ? 11.646 4.119 -19.182 1.00 96.81 135 ALA A CA 1
ATOM 1083 C C . ALA A 1 135 ? 12.000 2.636 -18.965 1.00 96.81 135 ALA A C 1
ATOM 1085 O O . ALA A 1 135 ? 12.808 2.070 -19.705 1.00 96.81 135 ALA A O 1
ATOM 1086 N N . LEU A 1 136 ? 11.360 1.976 -17.995 1.00 95.19 136 LEU A N 1
ATOM 1087 C CA . LEU A 1 136 ? 11.561 0.549 -17.735 1.00 95.19 136 LEU A CA 1
ATOM 1088 C C . LEU A 1 136 ? 11.057 -0.322 -18.899 1.00 95.19 136 LEU A C 1
ATOM 1090 O O . LEU A 1 136 ? 11.731 -1.258 -19.326 1.00 95.19 136 LEU A O 1
ATOM 1094 N N . ASP A 1 137 ? 9.889 0.002 -19.450 1.00 95.50 137 ASP A N 1
ATOM 1095 C CA . ASP A 1 137 ? 9.318 -0.701 -20.598 1.00 95.50 137 ASP A CA 1
ATOM 1096 C C . ASP A 1 137 ? 10.184 -0.500 -21.849 1.00 95.50 137 ASP A C 1
ATOM 1098 O O . ASP A 1 137 ? 10.423 -1.453 -22.581 1.00 95.50 137 ASP A O 1
ATOM 1102 N N . ALA A 1 138 ? 10.703 0.710 -22.079 1.00 96.50 138 ALA A N 1
ATOM 1103 C CA . ALA A 1 138 ? 11.566 1.033 -23.214 1.00 96.50 138 ALA A CA 1
ATOM 1104 C C . ALA A 1 138 ? 12.910 0.282 -23.170 1.00 96.50 138 ALA A C 1
ATOM 1106 O O . ALA A 1 138 ? 13.343 -0.277 -24.178 1.00 96.50 138 ALA A O 1
ATOM 1107 N N . THR A 1 139 ? 13.536 0.204 -21.994 1.00 96.12 139 THR A N 1
ATOM 1108 C CA . THR A 1 139 ? 14.822 -0.492 -21.787 1.00 96.12 139 THR A CA 1
ATOM 1109 C C . THR A 1 139 ? 14.704 -2.020 -21.763 1.00 96.12 139 THR A C 1
ATOM 1111 O O . THR A 1 139 ? 15.652 -2.726 -22.116 1.00 96.12 139 THR A O 1
ATOM 1114 N N . SER A 1 140 ? 13.540 -2.555 -21.383 1.00 93.25 140 SER A N 1
ATOM 1115 C CA . SER A 1 140 ? 13.296 -4.005 -21.298 1.00 93.25 140 SER A CA 1
ATOM 1116 C C . SER A 1 140 ? 12.900 -4.672 -22.621 1.00 93.25 140 SER A C 1
ATOM 1118 O O . SER A 1 140 ? 12.857 -5.903 -22.687 1.00 93.25 140 SER A O 1
ATOM 1120 N N . ARG A 1 141 ? 12.646 -3.903 -23.688 1.00 93.19 141 ARG A N 1
ATOM 1121 C CA . ARG A 1 141 ? 12.379 -4.441 -25.036 1.00 93.19 141 ARG A CA 1
ATOM 1122 C C . ARG A 1 141 ? 13.555 -5.265 -25.550 1.00 93.19 141 ARG A C 1
ATOM 1124 O O . ARG A 1 141 ? 14.697 -4.986 -25.194 1.00 93.19 141 ARG A O 1
ATOM 1131 N N . THR A 1 142 ? 13.281 -6.230 -26.438 1.00 89.44 142 THR A N 1
ATOM 1132 C CA . THR A 1 142 ? 14.314 -7.035 -27.119 1.00 89.44 142 THR A CA 1
ATOM 1133 C C . THR A 1 142 ? 15.396 -6.146 -27.728 1.00 89.44 142 THR A C 1
ATOM 1135 O O . THR A 1 142 ? 16.572 -6.357 -27.442 1.00 89.44 142 THR A O 1
ATOM 1138 N N . GLU A 1 143 ? 14.977 -5.114 -28.462 1.00 91.62 143 GLU A N 1
ATOM 1139 C CA . GLU A 1 143 ? 15.805 -3.981 -28.876 1.00 91.62 143 GLU A CA 1
ATOM 1140 C C . GLU A 1 143 ? 15.442 -2.766 -28.004 1.00 91.62 143 GLU A C 1
ATOM 1142 O O . GLU A 1 143 ? 14.307 -2.283 -28.091 1.00 91.62 143 GLU A O 1
ATOM 1147 N N . PRO A 1 144 ? 16.347 -2.308 -27.117 1.00 93.94 144 PRO A N 1
ATOM 1148 C CA . PRO A 1 144 ? 16.082 -1.194 -26.209 1.00 93.94 144 PRO A CA 1
ATOM 1149 C C . PRO A 1 144 ? 15.793 0.120 -26.944 1.00 93.94 144 PRO A C 1
ATOM 1151 O O . PRO A 1 144 ? 16.546 0.542 -27.818 1.00 93.94 144 PRO A O 1
ATOM 1154 N N . ASP A 1 145 ? 14.733 0.808 -26.528 1.00 96.44 145 ASP A N 1
ATOM 1155 C CA . ASP A 1 145 ? 14.360 2.140 -27.015 1.00 96.44 145 ASP A CA 1
ATOM 1156 C C . ASP A 1 145 ? 14.981 3.215 -26.109 1.00 96.44 145 ASP A C 1
ATOM 1158 O O . ASP A 1 145 ? 14.351 3.733 -25.185 1.00 96.44 145 ASP A O 1
ATOM 1162 N N . LEU A 1 146 ? 16.271 3.489 -26.321 1.00 96.62 146 LEU A N 1
ATOM 1163 C CA . LEU A 1 146 ? 17.040 4.401 -25.465 1.00 96.62 146 LEU A CA 1
ATOM 1164 C C . LEU A 1 146 ? 16.561 5.849 -25.570 1.00 96.62 146 LEU A C 1
ATOM 1166 O O . LEU A 1 146 ? 16.526 6.555 -24.566 1.00 96.62 146 LEU A O 1
ATOM 1170 N N . GLU A 1 147 ? 16.140 6.282 -26.759 1.00 96.81 147 GLU A N 1
ATOM 1171 C CA . GLU A 1 147 ? 15.582 7.619 -26.963 1.00 96.81 147 GLU A CA 1
ATOM 1172 C C . GLU A 1 147 ? 14.264 7.782 -26.193 1.00 96.81 147 GLU A C 1
ATOM 1174 O O . GLU A 1 147 ? 14.090 8.751 -25.449 1.00 96.81 147 GLU A O 1
ATOM 1179 N N . GLY A 1 148 ? 13.360 6.801 -26.288 1.00 96.81 148 GLY A N 1
ATOM 1180 C CA . GLY A 1 148 ? 12.124 6.771 -25.512 1.00 96.81 148 GLY A CA 1
ATOM 1181 C C . GLY A 1 148 ? 12.378 6.753 -24.002 1.00 96.81 148 GLY A C 1
ATOM 1182 O O . GLY A 1 148 ? 11.716 7.483 -23.256 1.00 96.81 148 GLY A O 1
ATOM 1183 N N . ALA A 1 149 ? 13.369 5.980 -23.548 1.00 97.25 149 ALA A N 1
ATOM 1184 C CA . ALA A 1 149 ? 13.772 5.947 -22.145 1.00 97.25 149 ALA A CA 1
ATOM 1185 C C . ALA A 1 149 ? 14.309 7.306 -21.668 1.00 97.25 149 ALA A C 1
ATOM 1187 O O . ALA A 1 149 ? 13.839 7.826 -20.655 1.00 97.25 149 ALA A O 1
ATOM 1188 N N . LEU A 1 150 ? 15.233 7.918 -22.414 1.00 97.44 150 LEU A N 1
ATOM 1189 C CA . LEU A 1 150 ? 15.796 9.235 -22.102 1.00 97.44 150 LEU A CA 1
ATOM 1190 C C . LEU A 1 150 ? 14.729 10.321 -22.063 1.00 97.44 150 LEU A C 1
ATOM 1192 O O . LEU A 1 150 ? 14.706 11.114 -21.126 1.00 97.44 150 LEU A O 1
ATOM 1196 N N . ASN A 1 151 ? 13.819 10.346 -23.037 1.00 97.56 151 ASN A N 1
ATOM 1197 C CA . ASN A 1 151 ? 12.725 11.313 -23.072 1.00 97.56 151 ASN A CA 1
ATOM 1198 C C . ASN A 1 151 ? 11.841 11.208 -21.822 1.00 97.56 151 ASN A C 1
ATOM 1200 O O . ASN A 1 151 ? 11.501 12.227 -21.218 1.00 97.56 151 ASN A O 1
ATOM 1204 N N . ALA A 1 152 ? 11.521 9.987 -21.384 1.00 97.12 152 ALA A N 1
ATOM 1205 C CA . ALA A 1 152 ? 10.765 9.768 -20.157 1.00 97.12 152 ALA A CA 1
ATOM 1206 C C . ALA A 1 152 ? 11.545 10.214 -18.905 1.00 97.12 152 ALA A C 1
ATOM 1208 O O . ALA A 1 152 ? 10.995 10.922 -18.060 1.00 97.12 152 ALA A O 1
ATOM 1209 N N . LEU A 1 153 ? 12.829 9.861 -18.791 1.00 96.81 153 LEU A N 1
ATOM 1210 C CA . LEU A 1 153 ? 13.672 10.256 -17.655 1.00 96.81 153 LEU A CA 1
ATOM 1211 C C . LEU A 1 153 ? 13.909 11.777 -17.605 1.00 96.81 153 LEU A C 1
ATOM 1213 O O . LEU A 1 153 ? 13.881 12.363 -16.525 1.00 96.81 153 LEU A O 1
ATOM 1217 N N . ASN A 1 154 ? 14.059 12.442 -18.753 1.00 96.38 154 ASN A N 1
ATOM 1218 C CA . ASN A 1 154 ? 14.165 13.901 -18.849 1.00 96.38 154 ASN A CA 1
ATOM 1219 C C . ASN A 1 154 ? 12.863 14.591 -18.410 1.00 96.38 154 ASN A C 1
ATOM 1221 O O . ASN A 1 154 ? 12.903 15.588 -17.689 1.00 96.38 154 ASN A O 1
ATOM 1225 N N . ALA A 1 155 ? 11.704 14.045 -18.794 1.00 95.19 155 ALA A N 1
ATOM 1226 C CA . ALA A 1 155 ? 10.411 14.542 -18.326 1.00 95.19 155 ALA A CA 1
ATOM 1227 C C . ALA A 1 155 ? 10.240 14.365 -16.805 1.00 95.19 155 ALA A C 1
ATOM 1229 O O . ALA A 1 155 ? 9.662 15.223 -16.133 1.00 95.19 155 ALA A O 1
ATOM 1230 N N . LEU A 1 156 ? 10.782 13.283 -16.237 1.00 95.00 156 LEU A N 1
ATOM 1231 C CA . LEU A 1 156 ? 10.819 13.100 -14.789 1.00 95.00 156 LEU A CA 1
ATOM 1232 C C . LEU A 1 156 ? 11.758 14.108 -14.108 1.00 95.00 156 LEU A C 1
ATOM 1234 O O . LEU A 1 156 ? 11.390 14.654 -13.073 1.00 95.00 156 LEU A O 1
ATOM 1238 N N . ALA A 1 157 ? 12.916 14.415 -14.697 1.00 94.06 157 ALA A N 1
ATOM 1239 C CA . ALA A 1 157 ? 13.909 15.325 -14.115 1.00 94.06 157 ALA A CA 1
ATOM 1240 C C . ALA A 1 157 ? 13.388 16.759 -13.928 1.00 94.06 157 ALA A C 1
ATOM 1242 O O . ALA A 1 157 ? 13.771 17.437 -12.978 1.00 94.06 157 ALA A O 1
ATOM 1243 N N . VAL A 1 158 ? 12.466 17.213 -14.782 1.00 92.06 158 VAL A N 1
ATOM 1244 C CA . VAL A 1 158 ? 11.811 18.528 -14.637 1.00 92.06 158 VAL A CA 1
ATOM 1245 C C . VAL A 1 158 ? 10.628 18.517 -13.660 1.00 92.06 158 VAL A C 1
ATOM 1247 O O . VAL A 1 158 ? 10.011 19.554 -13.413 1.00 92.06 158 VAL A O 1
ATOM 1250 N N . THR A 1 159 ? 10.284 17.359 -13.093 1.00 89.50 159 THR A N 1
ATOM 1251 C CA . THR A 1 159 ? 9.212 17.236 -12.104 1.00 89.50 159 THR A CA 1
ATOM 1252 C C . THR A 1 159 ? 9.728 17.607 -10.704 1.00 89.50 159 THR A C 1
ATOM 1254 O O . THR A 1 159 ? 10.763 17.087 -10.271 1.00 89.50 159 THR A O 1
ATOM 1257 N N . PRO A 1 160 ? 9.006 18.452 -9.937 1.00 85.19 160 PRO A N 1
ATOM 1258 C CA . PRO A 1 160 ? 9.365 18.761 -8.554 1.00 85.19 160 PRO A CA 1
ATOM 1259 C C . PRO A 1 160 ? 9.543 17.496 -7.701 1.00 85.19 160 PRO A C 1
ATOM 1261 O O . PRO A 1 160 ? 8.686 16.614 -7.707 1.00 85.19 160 PRO A O 1
ATOM 1264 N N . GLY A 1 161 ? 10.650 17.423 -6.958 1.00 83.94 161 GLY A N 1
ATOM 1265 C CA . GLY A 1 161 ? 11.004 16.271 -6.119 1.00 83.94 161 GLY A CA 1
ATOM 1266 C C . GLY A 1 161 ? 11.916 15.232 -6.782 1.00 83.94 161 GLY A C 1
ATOM 1267 O O . GLY A 1 161 ? 12.412 14.364 -6.076 1.00 83.94 161 GLY A O 1
ATOM 1268 N N . PHE A 1 162 ? 12.171 15.336 -8.092 1.00 87.81 162 PHE A N 1
ATOM 1269 C CA . PHE A 1 162 ? 13.096 14.452 -8.824 1.00 87.81 162 PHE A CA 1
ATOM 1270 C C . PHE A 1 162 ? 14.280 15.192 -9.462 1.00 87.81 162 PHE A C 1
ATOM 1272 O O . PHE A 1 162 ? 15.275 14.570 -9.825 1.00 87.81 162 PHE A O 1
ATOM 1279 N N . SER A 1 163 ? 14.192 16.519 -9.588 1.00 88.12 163 SER A N 1
ATOM 1280 C CA . SER A 1 163 ? 15.281 17.352 -10.105 1.00 88.12 163 SER A CA 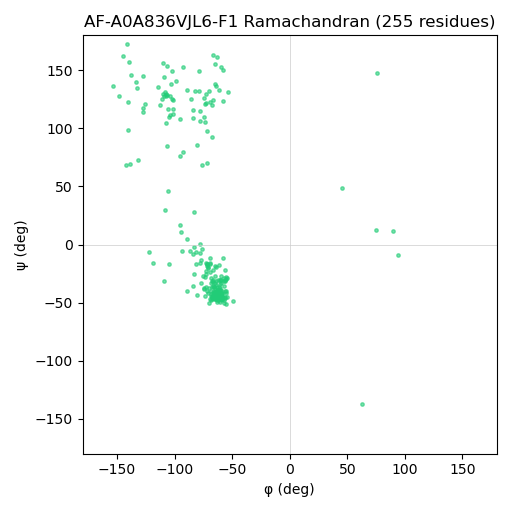1
ATOM 1281 C C . SER A 1 163 ? 16.548 17.195 -9.264 1.00 88.12 163 SER A C 1
ATOM 1283 O O . SER A 1 163 ? 16.532 17.474 -8.065 1.00 88.12 163 SER A O 1
ATOM 1285 N N . GLY A 1 164 ? 17.652 16.812 -9.908 1.00 89.00 164 GLY A N 1
ATOM 1286 C CA . GLY A 1 164 ? 18.954 16.641 -9.261 1.00 89.00 164 GLY A CA 1
ATOM 1287 C C . GLY A 1 164 ? 19.087 15.375 -8.411 1.00 89.00 164 GLY A C 1
ATOM 1288 O O . GLY A 1 164 ? 20.046 15.273 -7.649 1.00 89.00 164 GLY A O 1
ATOM 1289 N N . ASP A 1 165 ? 18.157 14.417 -8.513 1.00 93.81 165 ASP A N 1
ATOM 1290 C CA . ASP A 1 165 ? 18.313 13.116 -7.861 1.00 93.81 165 ASP A CA 1
ATOM 1291 C C . ASP A 1 165 ? 19.475 12.333 -8.513 1.00 93.81 165 ASP A C 1
ATOM 1293 O O . ASP A 1 165 ? 19.406 12.032 -9.709 1.00 93.81 165 ASP A O 1
ATOM 1297 N N . PRO A 1 166 ? 20.530 11.953 -7.762 1.00 95.31 166 PRO A N 1
ATOM 1298 C CA . PRO A 1 166 ? 21.693 11.259 -8.318 1.00 95.31 166 PRO A CA 1
ATOM 1299 C C . PRO A 1 166 ? 21.350 9.948 -9.029 1.00 95.31 166 PRO A C 1
ATOM 1301 O O . PRO A 1 166 ? 22.023 9.570 -9.986 1.00 95.31 166 PRO A O 1
ATOM 1304 N N . ARG A 1 167 ? 20.299 9.248 -8.583 1.00 95.69 167 ARG A N 1
ATOM 1305 C CA . ARG A 1 167 ? 19.863 7.981 -9.187 1.00 95.69 167 ARG A CA 1
ATOM 1306 C C . ARG A 1 167 ? 19.211 8.222 -10.541 1.00 95.69 167 ARG A C 1
ATOM 1308 O O . ARG A 1 167 ? 19.385 7.425 -11.460 1.00 95.69 167 ARG A O 1
ATOM 1315 N N . LEU A 1 168 ? 18.469 9.324 -10.665 1.00 96.31 168 LEU A N 1
ATOM 1316 C CA . LEU A 1 168 ? 17.873 9.738 -11.929 1.00 96.31 168 LEU A CA 1
ATOM 1317 C C . LEU A 1 168 ? 18.950 10.162 -12.926 1.00 96.31 168 LEU A C 1
ATOM 1319 O O . LEU A 1 168 ? 18.900 9.728 -14.073 1.00 96.31 168 LEU A O 1
ATOM 1323 N N . GLU A 1 169 ? 19.932 10.949 -12.491 1.00 96.69 169 GLU A N 1
ATOM 1324 C CA . GLU A 1 169 ? 21.064 11.338 -13.341 1.00 96.69 169 GLU A CA 1
ATOM 1325 C C . GLU A 1 169 ? 21.860 10.115 -13.809 1.00 96.69 169 GLU A C 1
ATOM 1327 O O . GLU A 1 169 ? 22.060 9.940 -15.007 1.00 96.69 169 GLU A O 1
ATOM 1332 N N . ALA A 1 170 ? 22.178 9.183 -12.907 1.00 97.12 170 ALA A N 1
ATOM 1333 C CA . ALA A 1 170 ? 22.844 7.935 -13.276 1.00 97.12 170 ALA A CA 1
ATOM 1334 C C . ALA A 1 170 ? 22.038 7.115 -14.302 1.00 97.12 170 ALA A C 1
ATOM 1336 O O . ALA A 1 170 ? 22.599 6.591 -15.264 1.00 97.12 170 ALA A O 1
ATOM 1337 N N . ALA A 1 171 ? 20.712 7.024 -14.141 1.00 97.00 171 ALA A N 1
ATOM 1338 C CA . ALA A 1 171 ? 19.859 6.317 -15.095 1.00 97.00 171 ALA A CA 1
ATOM 1339 C C . ALA A 1 171 ? 19.839 7.010 -16.469 1.00 97.00 171 ALA A C 1
ATOM 1341 O O . ALA A 1 171 ? 19.813 6.332 -17.499 1.00 97.00 171 ALA A O 1
ATOM 1342 N N . ARG A 1 172 ? 19.867 8.349 -16.498 1.00 97.44 172 ARG A N 1
ATOM 1343 C CA . ARG A 1 172 ? 19.969 9.135 -17.736 1.00 97.44 172 ARG A CA 1
ATOM 1344 C C . ARG A 1 172 ? 21.308 8.892 -18.420 1.00 97.44 172 ARG A C 1
ATOM 1346 O O . ARG A 1 172 ? 21.303 8.592 -19.608 1.00 97.44 172 ARG A O 1
ATOM 1353 N N . ASP A 1 173 ? 22.412 8.937 -17.684 1.00 96.94 173 ASP A N 1
ATOM 1354 C CA . ASP A 1 173 ? 23.756 8.719 -18.225 1.00 96.94 173 ASP A CA 1
ATOM 1355 C C . ASP A 1 173 ? 23.899 7.325 -18.849 1.00 96.94 173 ASP A C 1
ATOM 1357 O O . ASP A 1 173 ? 24.407 7.191 -19.962 1.00 96.94 173 ASP A O 1
ATOM 1361 N N . ILE A 1 174 ? 23.373 6.285 -18.188 1.00 96.25 174 ILE A N 1
ATOM 1362 C CA . ILE A 1 174 ? 23.383 4.917 -18.729 1.00 96.25 174 ILE A CA 1
ATOM 1363 C C . ILE A 1 174 ? 22.576 4.826 -20.031 1.00 96.25 174 ILE A C 1
ATOM 1365 O O . ILE A 1 174 ? 23.004 4.172 -20.983 1.00 96.25 174 ILE A O 1
ATOM 1369 N N . CYS A 1 175 ? 21.404 5.461 -20.097 1.00 95.69 175 CYS A N 1
ATOM 1370 C CA . CYS A 1 175 ? 20.583 5.469 -21.310 1.00 95.69 175 CYS A CA 1
ATOM 1371 C C . CYS A 1 175 ? 21.167 6.368 -22.419 1.00 95.69 175 CYS A C 1
ATOM 1373 O O . CYS A 1 175 ? 20.874 6.144 -23.591 1.00 95.69 175 CYS A O 1
ATOM 1375 N N . ALA A 1 176 ? 21.996 7.357 -22.069 1.00 95.94 176 ALA A N 1
ATOM 1376 C CA . ALA A 1 176 ? 22.642 8.295 -22.990 1.00 95.94 176 ALA A CA 1
ATOM 1377 C C . ALA A 1 176 ? 23.907 7.744 -23.665 1.00 95.94 176 ALA A C 1
ATOM 1379 O O . ALA A 1 176 ? 24.431 8.395 -24.569 1.00 95.94 176 ALA A O 1
ATOM 1380 N N . ASP A 1 177 ? 24.373 6.553 -23.278 1.00 94.12 177 ASP A N 1
ATOM 1381 C CA . ASP A 1 177 ? 25.504 5.853 -23.896 1.00 94.12 177 ASP A CA 1
ATOM 1382 C C . ASP A 1 177 ? 25.038 4.643 -24.736 1.00 94.12 177 ASP A C 1
ATOM 1384 O O . ASP A 1 177 ? 25.074 3.507 -24.253 1.00 94.12 177 ASP A O 1
ATOM 1388 N N . PRO A 1 178 ? 24.644 4.821 -26.015 1.00 89.38 178 PRO A N 1
ATOM 1389 C CA . PRO A 1 178 ? 24.259 3.710 -26.889 1.00 89.38 178 PRO A CA 1
ATOM 1390 C C . PRO A 1 178 ? 25.342 2.638 -27.050 1.00 89.38 178 PRO A C 1
ATOM 1392 O O . PRO A 1 178 ? 25.024 1.465 -27.250 1.00 89.38 178 PRO A O 1
ATOM 1395 N N . LEU A 1 179 ? 26.625 3.005 -26.937 1.00 89.81 179 LEU A N 1
ATOM 1396 C CA . LEU A 1 179 ? 27.734 2.051 -27.030 1.00 89.81 179 LEU A CA 1
ATOM 1397 C C . LEU A 1 179 ? 27.794 1.132 -25.805 1.00 89.81 179 LEU A C 1
ATOM 1399 O O . LEU A 1 179 ? 28.395 0.059 -25.882 1.00 89.81 179 LEU A O 1
ATOM 1403 N N . GLY A 1 180 ? 27.165 1.513 -24.693 1.00 88.38 180 GLY A N 1
ATOM 1404 C CA . GLY A 1 180 ? 26.964 0.681 -23.511 1.00 88.38 180 GLY A CA 1
ATOM 1405 C C . GLY A 1 180 ? 25.929 -0.435 -23.703 1.00 88.38 180 GLY A C 1
ATOM 1406 O O . GLY A 1 180 ? 25.971 -1.419 -22.965 1.00 88.38 180 GLY A O 1
ATOM 1407 N N . TRP A 1 181 ? 25.059 -0.334 -24.714 1.00 92.88 181 TRP A N 1
ATOM 1408 C CA . TRP A 1 181 ? 23.931 -1.244 -24.968 1.00 92.88 181 TRP A CA 1
ATOM 1409 C C . TRP A 1 181 ? 24.184 -2.190 -26.149 1.00 92.88 181 TRP A C 1
ATOM 1411 O O . TRP A 1 181 ? 23.324 -2.402 -27.002 1.00 92.88 181 TRP A O 1
ATOM 1421 N N . VAL A 1 182 ? 25.372 -2.795 -26.195 1.00 89.25 182 VAL A N 1
ATOM 1422 C CA . VAL A 1 182 ? 25.753 -3.753 -27.246 1.00 89.25 182 VAL A CA 1
ATOM 1423 C C . VAL A 1 182 ? 26.271 -5.065 -26.664 1.00 89.25 182 VAL A C 1
ATOM 1425 O O . VAL A 1 182 ? 26.960 -5.088 -25.639 1.00 89.25 182 VAL A O 1
ATOM 1428 N N . GLY A 1 183 ? 25.973 -6.166 -27.356 1.00 88.88 183 GLY A N 1
ATOM 1429 C CA . GLY A 1 183 ? 26.456 -7.501 -27.009 1.00 88.88 183 GLY A CA 1
ATOM 1430 C C . GLY A 1 183 ? 25.962 -7.983 -25.643 1.00 88.88 183 GLY A C 1
ATOM 1431 O O . GLY A 1 183 ? 24.801 -7.809 -25.284 1.00 88.88 183 GLY A O 1
ATOM 1432 N N . ASN A 1 184 ? 26.859 -8.592 -24.871 1.00 86.25 184 ASN A N 1
ATOM 1433 C CA . ASN A 1 184 ? 26.569 -9.164 -23.552 1.00 86.25 184 ASN A CA 1
ATOM 1434 C C . ASN A 1 184 ? 26.271 -8.124 -22.454 1.00 86.25 184 ASN A C 1
ATOM 1436 O O . ASN A 1 184 ? 25.715 -8.487 -21.421 1.00 86.25 184 ASN A O 1
ATOM 1440 N N . ARG A 1 185 ? 26.602 -6.843 -22.668 1.00 89.00 185 ARG A N 1
ATOM 1441 C CA . ARG A 1 185 ? 26.405 -5.770 -21.675 1.00 89.00 185 ARG A CA 1
ATOM 1442 C C . ARG A 1 185 ? 24.962 -5.278 -21.579 1.00 89.00 185 ARG A C 1
ATOM 1444 O O . ARG A 1 185 ? 24.598 -4.649 -20.592 1.00 89.00 185 ARG A O 1
ATOM 1451 N N . VAL A 1 186 ? 24.121 -5.585 -22.570 1.00 91.50 186 VAL A N 1
ATOM 1452 C CA . VAL A 1 186 ? 22.716 -5.142 -22.608 1.00 91.50 186 VAL A CA 1
ATOM 1453 C C . VAL A 1 186 ? 21.962 -5.573 -21.347 1.00 91.50 186 VAL A C 1
ATOM 1455 O O . VAL A 1 186 ? 21.283 -4.760 -20.726 1.00 91.50 186 VAL A O 1
ATOM 1458 N N . ASP A 1 187 ? 22.115 -6.827 -20.922 1.00 90.94 187 ASP A N 1
ATOM 1459 C CA . ASP A 1 187 ? 21.404 -7.346 -19.748 1.00 90.94 187 ASP A CA 1
ATOM 1460 C C . ASP A 1 187 ? 21.942 -6.794 -18.421 1.00 90.94 187 ASP A C 1
ATOM 1462 O O . ASP A 1 187 ? 21.219 -6.755 -17.425 1.00 90.94 187 ASP A O 1
ATOM 1466 N N . GLU A 1 188 ? 23.206 -6.372 -18.376 1.00 93.06 188 GLU A N 1
ATOM 1467 C CA . GLU A 1 188 ? 23.778 -5.650 -17.233 1.00 93.06 188 GLU A CA 1
ATOM 1468 C C . GLU A 1 188 ? 23.173 -4.246 -17.142 1.00 93.06 188 GLU A C 1
ATOM 1470 O O . GLU A 1 188 ? 22.589 -3.906 -16.113 1.00 93.06 188 GLU A O 1
ATOM 1475 N N . ARG A 1 189 ? 23.162 -3.488 -18.248 1.00 94.50 189 ARG A N 1
ATOM 1476 C CA . ARG A 1 189 ? 22.555 -2.146 -18.297 1.00 94.50 189 ARG A CA 1
ATOM 1477 C C . ARG A 1 189 ? 21.063 -2.152 -17.982 1.00 94.50 189 ARG A C 1
ATOM 1479 O O . ARG A 1 189 ? 20.592 -1.291 -17.242 1.00 94.50 189 ARG A O 1
ATOM 1486 N N . ARG A 1 190 ? 20.321 -3.155 -18.467 1.00 94.88 190 ARG A N 1
ATOM 1487 C CA . ARG A 1 190 ? 18.908 -3.355 -18.099 1.00 94.88 190 ARG A CA 1
ATOM 1488 C C . ARG A 1 190 ? 18.724 -3.475 -16.589 1.00 94.88 190 ARG A C 1
ATOM 1490 O O . ARG A 1 190 ? 17.805 -2.868 -16.049 1.00 94.88 190 ARG A O 1
ATOM 1497 N N . ARG A 1 191 ? 19.572 -4.260 -15.917 1.00 94.00 191 ARG A N 1
ATOM 1498 C CA . ARG A 1 191 ? 19.507 -4.456 -14.461 1.00 94.00 191 ARG A CA 1
ATOM 1499 C C . ARG A 1 191 ? 19.864 -3.177 -13.714 1.00 94.00 191 ARG A C 1
ATOM 1501 O O . ARG A 1 191 ? 19.085 -2.768 -12.864 1.00 94.00 191 ARG A O 1
ATOM 1508 N N . GLU A 1 192 ? 20.950 -2.509 -14.098 1.00 95.62 192 GLU A N 1
ATOM 1509 C CA . GLU A 1 192 ? 21.369 -1.234 -13.496 1.00 95.62 192 GLU A CA 1
ATOM 1510 C C . GLU A 1 192 ? 20.256 -0.178 -13.565 1.00 95.62 192 GLU A C 1
ATOM 1512 O O . GLU A 1 192 ? 19.865 0.388 -12.544 1.00 95.62 192 GLU A O 1
ATOM 1517 N N . VAL A 1 193 ? 19.676 0.041 -14.751 1.00 95.94 193 VAL A N 1
ATOM 1518 C CA . VAL A 1 193 ? 18.577 1.004 -14.919 1.00 95.94 193 VAL A CA 1
ATOM 1519 C C . VAL A 1 193 ? 17.332 0.564 -14.148 1.00 95.94 193 VAL A C 1
ATOM 1521 O O . VAL A 1 193 ? 16.686 1.392 -13.505 1.00 95.94 193 VAL A O 1
ATOM 1524 N N . ALA A 1 194 ? 16.987 -0.726 -14.167 1.00 94.38 194 ALA A N 1
ATOM 1525 C CA . ALA A 1 194 ? 15.838 -1.237 -13.424 1.00 94.38 194 ALA A CA 1
ATOM 1526 C C . ALA A 1 194 ? 15.992 -1.064 -11.905 1.00 94.38 194 ALA A C 1
ATOM 1528 O O . ALA A 1 194 ? 15.003 -0.774 -11.226 1.00 94.38 194 ALA A O 1
ATOM 1529 N N . ASP A 1 195 ? 17.205 -1.220 -11.378 1.00 94.25 195 ASP A N 1
ATOM 1530 C CA . ASP A 1 195 ? 17.513 -1.048 -9.961 1.00 94.25 195 ASP A CA 1
ATOM 1531 C C . ASP A 1 195 ? 17.412 0.428 -9.552 1.00 94.25 195 ASP A C 1
ATOM 1533 O O . ASP A 1 195 ? 16.678 0.742 -8.611 1.00 94.25 195 ASP A O 1
ATOM 1537 N N . LEU A 1 196 ? 17.993 1.344 -10.336 1.00 95.81 196 LEU A N 1
ATOM 1538 C CA . LEU A 1 196 ? 17.852 2.793 -10.131 1.00 95.81 196 LEU A CA 1
ATOM 1539 C C . LEU A 1 196 ? 16.382 3.237 -10.185 1.00 95.81 196 LEU A C 1
ATOM 1541 O O . LEU A 1 196 ? 15.899 3.949 -9.303 1.00 95.81 196 LEU A O 1
ATOM 1545 N N . ILE A 1 197 ? 15.629 2.767 -11.185 1.00 94.06 197 ILE A N 1
ATOM 1546 C CA . ILE A 1 197 ? 14.191 3.045 -11.306 1.00 94.06 197 ILE A CA 1
ATOM 1547 C C . ILE A 1 197 ? 13.421 2.507 -10.093 1.00 94.06 197 ILE A C 1
ATOM 1549 O O . ILE A 1 197 ? 12.459 3.141 -9.657 1.00 94.06 197 ILE A O 1
ATOM 1553 N N . ARG A 1 198 ? 13.797 1.347 -9.542 1.00 90.56 198 ARG A N 1
ATOM 1554 C CA . ARG A 1 198 ? 13.141 0.774 -8.358 1.00 90.56 198 ARG A CA 1
ATOM 1555 C C . ARG A 1 198 ? 13.359 1.645 -7.126 1.00 90.56 198 ARG A C 1
ATOM 1557 O O . ARG A 1 198 ? 12.395 1.903 -6.409 1.00 90.56 198 ARG A O 1
ATOM 1564 N N . GLU A 1 199 ? 14.576 2.131 -6.916 1.00 91.38 199 GLU A N 1
ATOM 1565 C CA . GLU A 1 199 ? 14.915 3.022 -5.801 1.00 91.38 199 GLU A CA 1
ATOM 1566 C C . GLU A 1 199 ? 14.243 4.396 -5.901 1.00 91.38 199 GLU A C 1
ATOM 1568 O O . GLU A 1 199 ? 13.905 4.994 -4.880 1.00 91.38 199 GLU A O 1
ATOM 1573 N N . LEU A 1 200 ? 13.994 4.881 -7.121 1.00 92.06 200 LEU A N 1
ATOM 1574 C CA . LEU A 1 200 ? 13.261 6.126 -7.366 1.00 92.06 200 LEU A CA 1
ATOM 1575 C C . LEU A 1 200 ? 11.755 6.019 -7.068 1.00 92.06 200 LEU A C 1
ATOM 1577 O O . LEU A 1 200 ? 11.079 7.044 -6.957 1.00 92.06 200 LEU A O 1
ATOM 1581 N N . ARG A 1 201 ? 11.185 4.809 -6.956 1.00 89.94 201 ARG A N 1
ATOM 1582 C CA . ARG A 1 201 ? 9.740 4.639 -6.733 1.00 89.94 201 ARG A CA 1
ATOM 1583 C C . ARG A 1 201 ? 9.360 5.010 -5.293 1.00 89.94 201 ARG A C 1
ATOM 1585 O O . ARG A 1 201 ? 9.751 4.306 -4.365 1.00 89.94 201 ARG A O 1
ATOM 1592 N N . PRO A 1 202 ? 8.457 5.986 -5.078 1.00 86.31 202 PRO A N 1
ATOM 1593 C CA . PRO A 1 202 ? 8.067 6.441 -3.742 1.00 86.31 202 PRO A CA 1
ATOM 1594 C C . PRO A 1 202 ? 7.367 5.381 -2.886 1.00 86.31 202 PRO A C 1
ATOM 1596 O O . PRO A 1 202 ? 7.292 5.545 -1.672 1.00 86.31 202 PRO A O 1
ATOM 1599 N N . LEU A 1 203 ? 6.826 4.323 -3.500 1.00 86.88 203 LEU A N 1
ATOM 1600 C CA . LEU A 1 203 ? 6.152 3.224 -2.800 1.00 86.88 203 LEU A CA 1
ATOM 1601 C C . LEU A 1 203 ? 7.078 2.044 -2.475 1.00 86.88 203 LEU A C 1
ATOM 1603 O O . LEU A 1 203 ? 6.625 1.120 -1.808 1.00 86.88 203 LEU A O 1
ATOM 1607 N N . ASN A 1 204 ? 8.338 2.049 -2.927 1.00 85.38 204 ASN A N 1
ATOM 1608 C CA . ASN A 1 204 ? 9.245 0.903 -2.781 1.00 85.38 204 ASN A CA 1
ATOM 1609 C C . ASN A 1 204 ? 9.485 0.514 -1.310 1.00 85.38 204 ASN A C 1
ATOM 1611 O O . ASN A 1 204 ? 9.604 -0.661 -0.991 1.00 85.38 204 ASN A O 1
ATOM 1615 N N . GLU A 1 205 ? 9.493 1.498 -0.409 1.00 83.88 205 GLU A N 1
ATOM 1616 C CA . GLU A 1 205 ? 9.680 1.295 1.036 1.00 83.88 205 GLU A CA 1
ATOM 1617 C C . GLU A 1 205 ? 8.399 0.870 1.770 1.00 83.88 205 GLU A C 1
ATOM 1619 O O . GLU A 1 205 ? 8.467 0.411 2.905 1.00 83.88 205 GLU A O 1
ATOM 1624 N N . LEU A 1 206 ? 7.226 1.049 1.152 1.00 86.75 206 LEU A N 1
ATOM 1625 C CA . LEU A 1 206 ? 5.925 0.841 1.801 1.00 86.75 206 LEU A CA 1
ATOM 1626 C C . LEU A 1 206 ? 5.185 -0.389 1.288 1.00 86.75 206 LEU A C 1
ATOM 1628 O O . LEU A 1 206 ? 4.390 -0.983 2.012 1.00 86.75 206 LEU A O 1
ATOM 1632 N N . VAL A 1 207 ? 5.383 -0.740 0.018 1.00 87.88 207 VAL A N 1
ATOM 1633 C CA . VAL A 1 207 ? 4.594 -1.766 -0.658 1.00 87.88 207 VAL A CA 1
ATOM 1634 C C . VAL A 1 207 ? 5.520 -2.782 -1.293 1.00 87.88 207 VAL A C 1
ATOM 1636 O O . VAL A 1 207 ? 6.234 -2.494 -2.251 1.00 87.88 207 VAL A O 1
ATOM 1639 N N . VAL A 1 208 ? 5.409 -4.019 -0.822 1.00 87.06 208 VAL A N 1
ATOM 1640 C CA . VAL A 1 208 ? 6.038 -5.174 -1.455 1.00 87.06 208 VAL A CA 1
ATOM 1641 C C . VAL A 1 208 ? 4.973 -5.937 -2.230 1.00 87.06 208 VAL A C 1
ATOM 1643 O O . VAL A 1 208 ? 3.937 -6.321 -1.687 1.00 87.06 208 VAL A O 1
ATOM 1646 N N . ARG A 1 209 ? 5.217 -6.167 -3.523 1.00 83.56 209 ARG A N 1
ATOM 1647 C CA . ARG A 1 209 ? 4.343 -6.986 -4.366 1.00 83.56 209 ARG A CA 1
ATOM 1648 C C . ARG A 1 209 ? 5.166 -7.852 -5.300 1.00 83.56 209 ARG A C 1
ATOM 1650 O O . ARG A 1 209 ? 5.871 -7.340 -6.161 1.00 83.56 209 ARG A O 1
ATOM 1657 N N . THR A 1 210 ? 4.955 -9.156 -5.210 1.00 81.88 210 THR A N 1
ATOM 1658 C CA . THR A 1 210 ? 5.435 -10.136 -6.183 1.00 81.88 210 THR A CA 1
ATOM 1659 C C . THR A 1 210 ? 4.244 -10.649 -6.990 1.00 81.88 210 THR A C 1
ATOM 1661 O O . THR A 1 210 ? 3.191 -10.988 -6.442 1.00 81.88 210 THR A O 1
ATOM 1664 N N . ARG A 1 211 ? 4.335 -10.647 -8.322 1.00 77.12 211 ARG A N 1
ATOM 1665 C CA . ARG A 1 211 ? 3.303 -11.250 -9.179 1.00 77.12 211 ARG A CA 1
ATOM 1666 C C . ARG A 1 211 ? 3.690 -12.693 -9.465 1.00 77.12 211 ARG A C 1
ATOM 1668 O O . ARG A 1 211 ? 4.860 -13.028 -9.554 1.00 77.12 211 ARG A O 1
ATOM 1675 N N . ARG A 1 212 ? 2.695 -13.546 -9.721 1.00 76.44 212 ARG A N 1
ATOM 1676 C CA . ARG A 1 212 ? 2.940 -14.949 -10.108 1.00 76.44 212 ARG A CA 1
ATOM 1677 C C . ARG A 1 212 ? 3.838 -15.100 -11.340 1.00 76.44 212 ARG A C 1
ATOM 1679 O O . ARG A 1 212 ? 4.561 -16.078 -11.410 1.00 76.44 212 ARG A O 1
ATOM 1686 N N . ARG A 1 213 ? 3.794 -14.147 -12.281 1.00 74.62 213 ARG A N 1
ATOM 1687 C CA . ARG A 1 213 ? 4.672 -14.127 -13.467 1.00 74.62 213 ARG A CA 1
ATOM 1688 C C . ARG A 1 213 ? 6.134 -13.801 -13.138 1.00 74.62 213 ARG A C 1
ATOM 1690 O O . ARG A 1 213 ? 6.993 -14.056 -13.965 1.00 74.62 213 ARG A O 1
ATOM 1697 N N . ASP A 1 214 ? 6.379 -13.191 -11.979 1.00 75.19 214 ASP A N 1
ATOM 1698 C CA . ASP A 1 214 ? 7.714 -12.794 -11.526 1.00 75.19 214 ASP A CA 1
ATOM 1699 C C . ASP A 1 214 ? 8.405 -13.956 -10.779 1.00 75.19 214 ASP A C 1
ATOM 1701 O O . ASP A 1 214 ? 9.561 -13.846 -10.387 1.00 75.19 214 ASP A O 1
ATOM 1705 N N . LEU A 1 215 ? 7.690 -15.067 -10.555 1.00 78.75 215 LEU A N 1
ATOM 1706 C CA . LEU A 1 215 ? 8.198 -16.276 -9.918 1.00 78.75 215 LEU A CA 1
ATOM 1707 C C . LEU A 1 215 ? 8.471 -17.333 -10.991 1.00 78.75 215 LEU A C 1
ATOM 1709 O O . LEU A 1 215 ? 7.638 -17.543 -11.874 1.00 78.75 215 LEU A O 1
ATOM 1713 N N . ASP A 1 216 ? 9.591 -18.047 -10.871 1.00 74.38 216 ASP A N 1
ATOM 1714 C CA . ASP A 1 216 ? 9.923 -19.188 -11.734 1.00 74.38 216 ASP A CA 1
ATOM 1715 C C . ASP A 1 216 ? 9.101 -20.429 -11.338 1.00 74.38 216 ASP A C 1
ATOM 1717 O O . ASP A 1 216 ? 9.581 -21.398 -10.748 1.00 74.38 216 ASP A O 1
ATOM 1721 N N . LEU A 1 217 ? 7.792 -20.348 -11.577 1.00 79.69 217 LEU A N 1
ATOM 1722 C CA . LEU A 1 217 ? 6.834 -21.408 -11.298 1.00 79.69 217 LEU A CA 1
ATOM 1723 C C . LEU A 1 217 ? 6.329 -21.998 -12.613 1.00 79.69 217 LEU A C 1
ATOM 1725 O O . LEU A 1 217 ? 5.823 -21.291 -13.486 1.00 79.69 217 LEU A O 1
ATOM 1729 N N . ARG A 1 218 ? 6.373 -23.328 -12.728 1.00 78.12 218 ARG A N 1
ATOM 1730 C CA . ARG A 1 218 ? 5.688 -24.050 -13.808 1.00 78.12 218 ARG A CA 1
ATOM 1731 C C . ARG A 1 218 ? 4.183 -24.015 -13.562 1.00 78.12 218 ARG A C 1
ATOM 1733 O O . ARG A 1 218 ? 3.651 -24.801 -12.783 1.00 78.12 218 ARG A O 1
ATOM 1740 N N . LEU A 1 219 ? 3.501 -23.082 -14.216 1.00 77.12 219 LEU A N 1
ATOM 1741 C CA . LEU A 1 219 ? 2.059 -22.887 -14.093 1.00 77.12 219 LEU A CA 1
ATOM 1742 C C . LEU A 1 219 ? 1.313 -23.477 -15.294 1.00 77.12 219 LEU A C 1
ATOM 1744 O O . LEU A 1 219 ? 1.809 -23.481 -16.420 1.00 77.12 219 LEU A O 1
ATOM 1748 N N . ALA A 1 220 ? 0.083 -23.934 -15.057 1.00 84.19 220 ALA A N 1
ATOM 1749 C CA . ALA A 1 220 ? -0.827 -24.311 -16.133 1.00 84.19 220 ALA A CA 1
ATOM 1750 C C . ALA A 1 220 ? -1.172 -23.084 -16.996 1.00 84.19 220 ALA A C 1
ATOM 1752 O O . ALA A 1 220 ? -1.464 -22.005 -16.469 1.00 84.19 220 ALA A O 1
ATOM 1753 N N . ARG A 1 221 ? -1.169 -23.252 -18.324 1.00 81.56 221 ARG A N 1
ATOM 1754 C CA . ARG A 1 221 ? -1.632 -22.216 -19.257 1.00 81.56 221 ARG A CA 1
ATOM 1755 C C . ARG A 1 221 ? -3.150 -22.078 -19.136 1.00 81.56 221 ARG A C 1
ATOM 1757 O O . ARG A 1 221 ? -3.861 -23.077 -19.123 1.00 81.56 221 ARG A O 1
ATOM 1764 N N . ARG A 1 222 ? -3.634 -20.841 -19.023 1.00 84.56 222 ARG A N 1
ATOM 1765 C CA . ARG A 1 222 ? -5.064 -20.511 -19.031 1.00 84.56 222 ARG A CA 1
ATOM 1766 C C . ARG A 1 222 ? -5.389 -19.847 -20.357 1.00 84.56 222 ARG A C 1
ATOM 1768 O O . ARG A 1 222 ? -4.731 -18.873 -20.710 1.00 84.56 222 ARG A O 1
ATOM 1775 N N . GLU A 1 223 ? -6.394 -20.355 -21.050 1.00 88.75 223 GLU A N 1
ATOM 1776 C CA . GLU A 1 223 ? -6.927 -19.749 -22.265 1.00 88.75 223 GLU A CA 1
ATOM 1777 C C . GLU A 1 223 ? -8.268 -19.103 -21.919 1.00 88.75 223 GLU A C 1
ATOM 1779 O O . GLU A 1 223 ? -9.185 -19.768 -21.436 1.00 88.75 223 GLU A O 1
ATOM 1784 N N . ALA A 1 224 ? -8.344 -17.780 -22.056 1.00 88.00 224 ALA A N 1
ATOM 1785 C CA . ALA A 1 224 ? -9.579 -17.048 -21.828 1.00 88.00 224 ALA A CA 1
ATOM 1786 C C . ALA A 1 224 ? -10.407 -17.096 -23.113 1.00 88.00 224 ALA A C 1
ATOM 1788 O O . ALA A 1 224 ? -9.990 -16.559 -24.135 1.00 88.00 224 ALA A O 1
ATOM 1789 N N . ILE A 1 225 ? -11.569 -17.741 -23.050 1.00 91.06 225 ILE A N 1
ATOM 1790 C CA . ILE A 1 225 ? -12.523 -17.787 -24.157 1.00 91.06 225 ILE A CA 1
ATOM 1791 C C . ILE A 1 225 ? -13.620 -16.772 -23.847 1.00 91.06 225 ILE A C 1
ATOM 1793 O O . ILE A 1 225 ? -14.381 -16.946 -22.895 1.00 91.06 225 ILE A O 1
ATOM 1797 N N . THR A 1 226 ? -13.681 -15.704 -24.637 1.00 91.50 226 THR A N 1
ATOM 1798 C CA . THR A 1 226 ? -14.773 -14.730 -24.568 1.00 91.50 226 THR A CA 1
ATOM 1799 C C . THR A 1 226 ? -15.921 -15.227 -25.432 1.00 91.50 226 THR A C 1
ATOM 1801 O O . THR A 1 226 ? -15.731 -15.525 -26.609 1.00 91.50 226 THR A O 1
ATOM 1804 N N . LEU A 1 227 ? -17.109 -15.333 -24.841 1.00 91.62 227 LEU A N 1
ATOM 1805 C CA . LEU A 1 227 ? -18.333 -15.673 -25.555 1.00 91.62 227 LEU A CA 1
ATOM 1806 C C . LEU A 1 227 ? -19.164 -14.406 -25.713 1.00 91.62 227 LEU A C 1
ATOM 1808 O O . LEU A 1 227 ? -19.712 -13.896 -24.734 1.00 91.62 227 LEU A O 1
ATOM 1812 N N . ASP A 1 228 ? -19.263 -13.917 -26.943 1.00 89.75 228 ASP A N 1
ATOM 1813 C CA . ASP A 1 228 ? -20.145 -12.803 -27.267 1.00 89.75 228 ASP A CA 1
ATOM 1814 C C . ASP A 1 228 ? -21.581 -13.316 -27.374 1.00 89.75 228 ASP A C 1
ATOM 1816 O O . ASP A 1 228 ? -21.962 -14.009 -28.320 1.00 89.75 228 ASP A O 1
ATOM 1820 N N . VAL A 1 229 ? -22.387 -12.990 -26.366 1.00 91.50 229 VAL A N 1
ATOM 1821 C CA . VAL A 1 229 ? -23.802 -13.358 -26.310 1.00 91.50 229 VAL A CA 1
ATOM 1822 C C . VAL A 1 229 ? -24.641 -12.147 -26.696 1.00 91.50 229 VAL A C 1
ATOM 1824 O O . VAL A 1 229 ? -24.538 -11.083 -26.090 1.00 91.50 229 VAL A O 1
ATOM 1827 N N . SER A 1 230 ? -25.499 -12.317 -27.700 1.00 92.88 230 SER A N 1
ATOM 1828 C CA . SER A 1 230 ? -26.503 -11.316 -28.068 1.00 92.88 230 SER A CA 1
ATOM 1829 C C . SER A 1 230 ? -27.792 -11.558 -27.290 1.00 92.88 230 SER A C 1
ATOM 1831 O O . SER A 1 230 ? -28.273 -12.688 -27.234 1.00 92.88 230 SER A O 1
ATOM 1833 N N . MET A 1 231 ? -28.367 -10.498 -26.716 1.00 93.81 231 MET A N 1
ATOM 1834 C CA . MET A 1 231 ? -29.667 -10.585 -26.047 1.00 93.81 231 MET A CA 1
ATOM 1835 C C . MET A 1 231 ? -30.771 -10.924 -27.050 1.00 93.81 231 MET A C 1
ATOM 1837 O O . MET A 1 231 ? -30.839 -10.347 -28.140 1.00 93.81 231 MET A O 1
ATOM 1841 N N . ALA A 1 232 ? -31.685 -11.809 -26.663 1.00 96.00 232 ALA A N 1
ATOM 1842 C CA . ALA A 1 232 ? -32.897 -12.046 -27.430 1.00 96.00 232 ALA A CA 1
ATOM 1843 C C . ALA A 1 232 ? -33.781 -10.781 -27.439 1.00 96.00 232 ALA A C 1
ATOM 1845 O O . ALA A 1 232 ? -33.764 -9.995 -26.485 1.00 96.00 232 ALA A O 1
ATOM 1846 N N . PRO A 1 233 ? -34.650 -10.589 -28.450 1.00 96.62 233 PRO A N 1
ATOM 1847 C CA . PRO A 1 233 ? -35.501 -9.398 -28.529 1.00 96.62 233 PRO A CA 1
ATOM 1848 C C . PRO A 1 233 ? -36.384 -9.165 -27.290 1.00 96.62 233 PRO A C 1
ATOM 1850 O O . PRO A 1 233 ? -36.698 -8.028 -26.944 1.00 96.62 233 PRO A O 1
ATOM 1853 N N . VAL A 1 234 ? -36.806 -10.230 -26.599 1.00 96.06 234 VAL A N 1
ATOM 1854 C CA . VAL A 1 234 ? -37.582 -10.116 -25.353 1.00 96.06 234 VAL A CA 1
ATOM 1855 C C . VAL A 1 234 ? -36.734 -9.616 -24.179 1.00 96.06 234 VAL A C 1
ATOM 1857 O O . VAL A 1 234 ? -37.201 -8.763 -23.426 1.00 96.06 234 VAL A O 1
ATOM 1860 N N . GLU A 1 235 ? -35.487 -10.073 -24.069 1.00 96.62 235 GLU A N 1
ATOM 1861 C CA . GLU A 1 235 ? -34.535 -9.655 -23.034 1.00 96.62 235 GLU A CA 1
ATOM 1862 C C . GLU A 1 235 ? -34.117 -8.201 -23.244 1.00 96.62 235 GLU A C 1
ATOM 1864 O O . GLU A 1 235 ? -34.127 -7.413 -22.300 1.00 96.62 235 GLU A O 1
ATOM 1869 N N . TRP A 1 236 ? -33.858 -7.813 -24.498 1.00 96.12 236 TRP A N 1
ATOM 1870 C CA . TRP A 1 236 ? -33.541 -6.430 -24.847 1.00 96.12 236 TRP A CA 1
ATOM 1871 C C . TRP A 1 236 ? -34.685 -5.475 -24.490 1.00 96.12 236 TRP A C 1
ATOM 1873 O O . TRP A 1 236 ? -34.463 -4.441 -23.862 1.00 96.12 236 TRP A O 1
ATOM 1883 N N . ARG A 1 237 ? -35.937 -5.847 -24.797 1.00 96.44 237 ARG A N 1
ATOM 1884 C CA . ARG A 1 237 ? -37.112 -5.041 -24.419 1.00 96.44 237 ARG A CA 1
ATOM 1885 C C . ARG A 1 237 ? -37.258 -4.892 -22.907 1.00 96.44 237 ARG A C 1
ATOM 1887 O O . ARG A 1 237 ? -37.609 -3.807 -22.442 1.00 96.44 237 ARG A O 1
ATOM 1894 N N . LEU A 1 238 ? -36.998 -5.955 -22.143 1.00 96.44 238 LEU A N 1
ATOM 1895 C CA . LEU A 1 238 ? -37.007 -5.893 -20.681 1.00 96.44 238 LEU A CA 1
ATOM 1896 C C . LEU A 1 238 ? -35.899 -4.968 -20.164 1.00 96.44 238 LEU A C 1
ATOM 1898 O O . LEU A 1 238 ? -36.169 -4.111 -19.322 1.00 96.44 238 LEU A O 1
ATOM 1902 N N . TYR A 1 239 ? -34.683 -5.094 -20.698 1.00 94.94 239 TYR A N 1
ATOM 1903 C CA . TYR A 1 239 ? -33.557 -4.223 -20.367 1.00 94.94 239 TYR A CA 1
ATOM 1904 C C . TYR A 1 239 ? -33.882 -2.748 -20.644 1.00 94.94 239 TYR A C 1
ATOM 1906 O O . TYR A 1 239 ? -33.707 -1.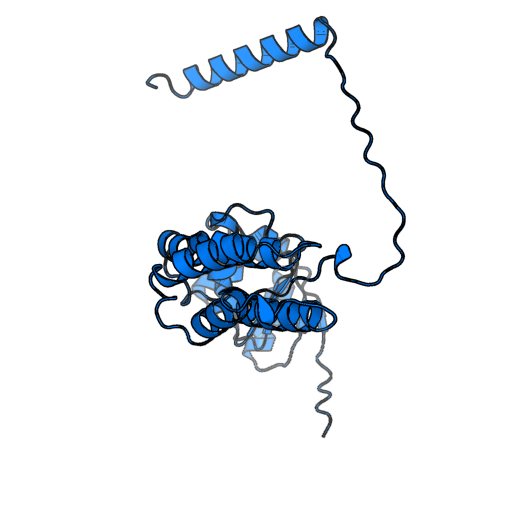900 -19.768 1.00 94.94 239 TYR A O 1
ATOM 1914 N N . GLU A 1 240 ? -34.433 -2.427 -21.816 1.00 96.62 240 GLU A N 1
ATOM 1915 C CA . GLU A 1 240 ? -34.835 -1.059 -22.158 1.00 96.62 240 GLU A CA 1
ATOM 1916 C C . GLU A 1 240 ? -35.967 -0.533 -21.269 1.00 96.62 240 GLU A C 1
ATOM 1918 O O . GLU A 1 240 ? -35.967 0.643 -20.893 1.00 96.62 240 GLU A O 1
ATOM 1923 N N . ALA A 1 241 ? -36.939 -1.376 -20.911 1.00 95.94 241 ALA A N 1
ATOM 1924 C CA . ALA A 1 241 ? -37.998 -1.006 -19.977 1.00 95.94 241 ALA A CA 1
ATOM 1925 C C . ALA A 1 241 ? -37.433 -0.691 -18.583 1.00 95.94 241 ALA A C 1
ATOM 1927 O O . ALA A 1 241 ? -37.731 0.372 -18.036 1.00 95.94 241 ALA A O 1
ATOM 1928 N N . ALA A 1 242 ? -36.563 -1.554 -18.051 1.00 95.81 242 ALA A N 1
ATOM 1929 C CA . ALA A 1 242 ? -35.894 -1.341 -16.772 1.00 95.81 242 ALA A CA 1
ATOM 1930 C C . ALA A 1 242 ? -35.023 -0.075 -16.793 1.00 95.81 242 ALA A C 1
ATOM 1932 O O . ALA A 1 242 ? -35.107 0.752 -15.887 1.00 95.81 242 ALA A O 1
ATOM 1933 N N . ARG A 1 243 ? -34.249 0.138 -17.864 1.00 94.75 243 ARG A N 1
ATOM 1934 C CA . ARG A 1 243 ? -33.425 1.340 -18.048 1.00 94.75 243 ARG A CA 1
ATOM 1935 C C . ARG A 1 243 ? -34.274 2.613 -18.053 1.00 94.75 243 ARG A C 1
ATOM 1937 O O . ARG A 1 243 ? -33.937 3.557 -17.341 1.00 94.75 243 ARG A O 1
ATOM 1944 N N . ARG A 1 244 ? -35.378 2.643 -18.811 1.00 94.62 244 ARG A N 1
ATOM 1945 C CA . ARG A 1 244 ? -36.308 3.789 -18.841 1.00 94.62 244 ARG A CA 1
ATOM 1946 C C . ARG A 1 244 ? -36.940 4.050 -17.479 1.00 94.62 244 ARG A C 1
ATOM 1948 O O . ARG A 1 244 ? -37.037 5.205 -17.073 1.00 94.62 244 ARG A O 1
ATOM 1955 N N . TRP A 1 245 ? -37.335 2.997 -16.767 1.00 94.19 245 TRP A N 1
ATOM 1956 C CA . TRP A 1 245 ? -37.891 3.119 -15.423 1.00 94.19 245 TRP A CA 1
ATOM 1957 C C . TRP A 1 245 ? -36.887 3.726 -14.440 1.00 94.19 245 TRP A C 1
ATOM 1959 O O . TRP A 1 245 ? -37.219 4.689 -13.753 1.00 94.19 245 TRP A O 1
ATOM 1969 N N . THR A 1 246 ? -35.643 3.242 -14.424 1.00 92.06 246 THR A N 1
ATOM 1970 C CA . THR A 1 246 ? -34.582 3.791 -13.567 1.00 92.06 246 THR A CA 1
ATOM 1971 C C . THR A 1 246 ? -34.320 5.265 -13.868 1.00 92.06 246 THR A C 1
ATOM 1973 O O . THR A 1 246 ? -34.247 6.071 -12.942 1.00 92.06 246 THR A O 1
ATOM 1976 N N . TRP A 1 247 ? -34.255 5.641 -15.150 1.00 87.75 247 TRP A N 1
ATOM 1977 C CA . TRP A 1 247 ? -34.132 7.042 -15.567 1.00 87.75 247 TRP A CA 1
ATOM 1978 C C . TRP A 1 247 ? -35.290 7.900 -15.062 1.00 87.75 247 TRP A C 1
ATOM 1980 O O . TRP A 1 247 ? -35.073 8.978 -14.509 1.00 87.75 247 TRP A O 1
ATOM 1990 N N . ARG A 1 248 ? -36.525 7.406 -15.192 1.00 89.12 248 ARG A N 1
ATOM 1991 C CA . ARG A 1 248 ? -37.703 8.111 -14.686 1.00 89.12 248 ARG A CA 1
ATOM 1992 C C . ARG A 1 248 ? -37.657 8.275 -13.167 1.00 89.12 248 ARG A C 1
ATOM 1994 O O . ARG A 1 248 ? -38.000 9.335 -12.657 1.00 89.12 248 ARG A O 1
ATOM 2001 N N . LEU A 1 249 ? -37.213 7.248 -12.451 1.00 89.81 249 LEU A N 1
ATOM 2002 C CA . LEU A 1 249 ? -37.103 7.252 -10.994 1.00 89.81 249 LEU A CA 1
ATOM 2003 C C . LEU A 1 249 ? -36.014 8.225 -10.507 1.00 89.81 249 LEU A C 1
ATOM 2005 O O . LEU A 1 249 ? -36.217 8.906 -9.504 1.00 89.81 249 LEU A O 1
ATOM 2009 N N . MET A 1 250 ? -34.902 8.350 -11.240 1.00 85.88 250 MET A N 1
ATOM 2010 C CA . MET A 1 250 ? -33.872 9.367 -10.988 1.00 85.88 250 MET A CA 1
ATOM 2011 C C . MET A 1 250 ? -34.410 10.791 -11.176 1.00 85.88 250 MET A C 1
ATOM 2013 O O . MET A 1 250 ? -34.227 11.613 -10.283 1.00 85.88 250 MET A O 1
ATOM 2017 N N . GLN A 1 251 ? -35.138 11.060 -12.266 1.00 85.62 251 GLN A N 1
ATOM 2018 C CA . GLN A 1 251 ? -35.778 12.366 -12.503 1.00 85.62 251 GLN A CA 1
ATOM 2019 C C . GLN A 1 251 ? -36.796 12.728 -11.414 1.00 85.62 251 GLN A C 1
ATOM 2021 O O . GLN A 1 251 ? -36.876 13.871 -10.989 1.00 85.62 251 GLN A O 1
ATOM 2026 N N . LEU A 1 252 ? -37.570 11.753 -10.928 1.00 84.69 252 LEU A N 1
ATOM 2027 C CA . LEU A 1 252 ? -38.524 11.980 -9.837 1.00 84.69 252 LEU A CA 1
ATOM 2028 C C . LEU A 1 252 ? -37.835 12.267 -8.493 1.00 84.69 252 LEU A C 1
ATOM 2030 O O . LEU A 1 252 ? -38.411 12.948 -7.650 1.00 84.69 252 LEU A O 1
ATOM 2034 N N . ARG A 1 253 ? -36.621 11.743 -8.277 1.00 79.12 253 ARG A N 1
ATOM 2035 C CA . ARG A 1 253 ? -35.816 11.991 -7.068 1.00 79.12 253 ARG A CA 1
ATOM 2036 C C . ARG A 1 253 ? -35.025 13.299 -7.117 1.00 79.12 253 ARG A C 1
ATOM 2038 O O . ARG A 1 253 ? -34.728 13.842 -6.058 1.00 79.12 253 ARG A O 1
ATOM 2045 N N . HIS A 1 254 ? -34.704 13.789 -8.312 1.00 74.31 254 HIS A N 1
ATOM 2046 C CA . HIS A 1 254 ? -33.976 15.039 -8.543 1.00 74.31 254 HIS A CA 1
ATOM 2047 C C . HIS A 1 254 ? -34.703 15.884 -9.604 1.00 74.31 254 HIS A C 1
ATOM 2049 O O . HIS A 1 254 ? -34.249 15.946 -10.743 1.00 74.31 254 HIS A O 1
ATOM 2055 N N . PRO A 1 255 ? -35.852 16.494 -9.260 1.00 62.91 255 PRO A N 1
ATOM 2056 C CA . PRO A 1 255 ? -36.689 17.202 -10.231 1.00 62.91 255 PRO A CA 1
ATOM 2057 C C . PRO A 1 255 ? -36.079 18.509 -10.771 1.00 62.91 255 PRO A C 1
ATOM 2059 O O . PRO A 1 255 ? -36.517 18.964 -11.823 1.00 62.91 255 PRO A O 1
ATOM 2062 N N . ASP A 1 256 ? -35.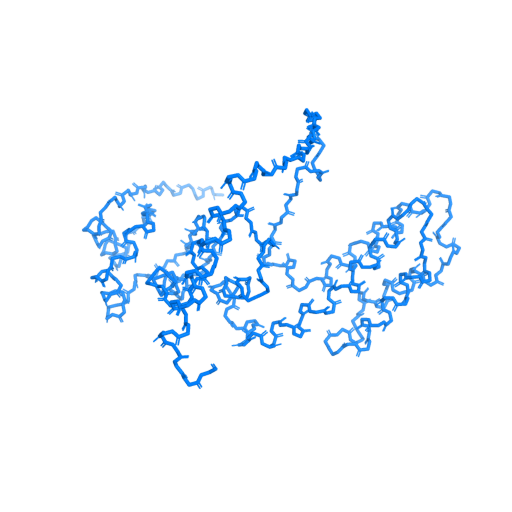064 19.070 -10.102 1.00 62.69 256 ASP A N 1
ATOM 2063 C CA . ASP A 1 256 ? -34.416 20.345 -10.458 1.00 62.69 256 ASP A CA 1
ATOM 2064 C C . ASP A 1 256 ? -32.986 20.171 -11.028 1.00 62.69 256 ASP A C 1
ATOM 2066 O O . ASP A 1 256 ? -32.117 21.021 -10.828 1.00 62.69 256 ASP A O 1
ATOM 2070 N N . SER A 1 257 ? -32.692 19.050 -11.696 1.00 51.84 257 SER A N 1
ATOM 2071 C CA . SER A 1 257 ? -31.407 18.786 -12.379 1.00 51.84 257 SER A CA 1
ATOM 2072 C C . SER A 1 257 ? -31.599 18.355 -13.826 1.00 51.84 257 SER A C 1
ATOM 2074 O O . SER A 1 257 ? -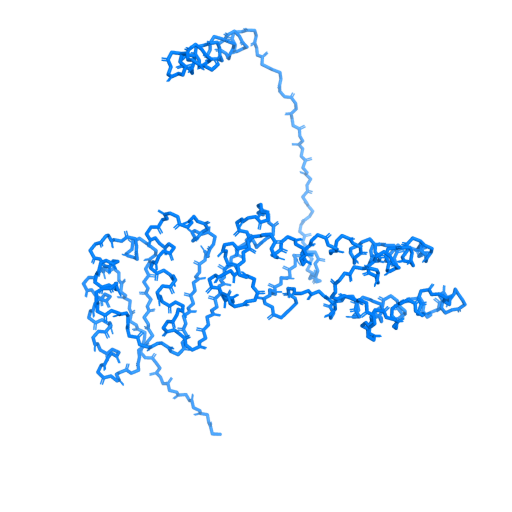32.559 17.597 -14.095 1.00 51.84 257 SER A O 1
#

Nearest PDB structures (foldseek):
  8spg-assembly1_A  TM=6.991E-01  e=8.889E-05  Escherichia coli
  7mkn-assembly1_L  TM=6.595E-01  e=6.651E-05  Escherichia coli K-12
  8sp4-assembly1_A  TM=6.334E-01  e=9.792E-05  Escherichia coli
  1wn0-assembly4_D  TM=5.483E-01  e=2.172E+00  Zea mays
  7y5e-assembly1_gL  TM=4.122E-01  e=3.198E+00  Porphyridium purpureum

Radius of gyration: 25.7 Å; Cα contacts (8 Å, |Δi|>4): 255; chains: 1; bounding box: 66×45×62 Å

Sequence (257 aa):
MFHRCDLLGYEADTGAKLRLAFERIKQGEPLVVVTSHGILRQAKLLQELMDEGPPEFLLTIIDESHHCRNPRSRLHDAVQLLTLHSKQTLFLTATPVNLSNEELWVQLSLLAPDRWPDHGSFQRTMRPMGFLNTALDATSRTEPDLEGALNALNALAVTPGFSGDPRLEAARDICADPLGWVGNRVDERRREVADLIRELRPLNELVVRTRRRDLDLRLARREAITLDVSMAPVEWRLYEAARRWTWRLMQLRHPDS

pLDDT: mean 89.5, std 9.89, range [39.78, 97.56]

Secondary structure (DSSP, 8-state):
------PEEEEE-SHHHHHHHHHHHHTT--EEEEE-HHHHT-HHHHHHHHHH-PPPEEEEEETTGGGG--TTSHHHHHHHHHHHTEEEEEE--S-SSSS-HHHHHHHHHHH-TTT-SSHHHHHHHHTTHHHHHHHHHHHHSSS--HHHHHHHHHHHHTSTTTTT-HHHHHHHHHHH-GGGSSGGGHHHHHHHHHHHHHHH-TTTTT-----GGGS---PPP-------PPPPHHHHHHHHHHHHHHHHHHHHH-TT-